Protein AF-A0A151BBL2-F1 (afdb_monomer_lite)

Secondary structure (DSSP, 8-state):
-EEE-STTS-HHHHHHHHHHHHHHHHHTS--EEEEEEEEEEE-PPTTT-EEEEEEEEEEETTTHHHHHHHHHTPPP--S---HHHHHHHHHHHHHTSTTTTT-S--EEEEEESS---S------S-SSSSSS--HHHHHHHHHHHHHHHT--EEEEEEES--HHHHHHHHHHTSBSSS-EESSS--SSEEEEESSHHHHHHHHHHHHHHHHH-S-SS--SS------HHHHHHHHHHHHHHHHHHHHHHHHHTTSS--

Sequence (258 aa):
MVLDGSGSISSDDWQTIVEGVADAIRNNLPHDGSVELTIVQFGYADPTYAKVEVGPIVITDANYEDVALQVESISQSGDMTPMAHGLYLGWKTIKESNNFTVAERQVINLATDGVPNVRNFNATDDLDGDGDVNEYDDVIAVVQNAVAEGLDELDMEGINIGSDAVNWFRDYVLYPQPGHVAPPFIPGWIMVVADAQEFADTVGEKFEVVIEGPPEKPVGGAVFPINVFAVAAPWMLAALAAIVMAVWILMKRGYIWS

Structure (mmCIF, N/CA/C/O backbone):
data_AF-A0A151BBL2-F1
#
_entry.id   AF-A0A151BBL2-F1
#
loop_
_atom_site.group_PDB
_atom_site.id
_atom_site.type_symbol
_atom_site.label_atom_id
_atom_site.label_alt_id
_atom_site.label_comp_id
_atom_site.label_asym_id
_atom_site.label_entity_id
_atom_site.label_seq_id
_atom_site.pdbx_PDB_ins_code
_atom_site.Cartn_x
_atom_site.Cartn_y
_atom_site.Cartn_z
_atom_site.occupancy
_atom_site.B_iso_or_equiv
_atom_site.auth_seq_id
_atom_site.auth_comp_id
_atom_site.auth_asym_id
_atom_site.auth_atom_id
_atom_site.pdbx_PDB_model_num
ATOM 1 N N . MET A 1 1 ? -2.708 0.445 3.812 1.00 95.88 1 MET A N 1
ATOM 2 C CA . MET A 1 1 ? -2.724 0.635 2.348 1.00 95.88 1 MET A CA 1
ATOM 3 C C . MET A 1 1 ? -1.590 1.542 1.912 1.00 95.88 1 MET A C 1
ATOM 5 O O . MET A 1 1 ? -1.315 2.535 2.582 1.00 95.88 1 MET A O 1
ATOM 9 N N . VAL A 1 2 ? -0.958 1.207 0.792 1.00 98.56 2 VAL A N 1
ATOM 10 C CA . VAL A 1 2 ? 0.069 2.010 0.124 1.00 98.56 2 VAL A CA 1
ATOM 11 C C . VAL A 1 2 ? -0.427 2.285 -1.295 1.00 98.56 2 VAL A C 1
ATOM 13 O O . VAL A 1 2 ? -0.611 1.355 -2.073 1.00 98.56 2 VAL A O 1
ATOM 16 N N . LEU A 1 3 ? -0.703 3.549 -1.596 1.00 98.69 3 LEU A N 1
ATOM 17 C CA . LEU A 1 3 ? -1.326 3.999 -2.837 1.00 98.69 3 LEU A CA 1
ATOM 18 C C . LEU A 1 3 ? -0.302 4.690 -3.735 1.00 98.69 3 LEU A C 1
ATOM 20 O O . LEU A 1 3 ? 0.422 5.586 -3.287 1.00 98.69 3 LEU A O 1
ATOM 24 N N . ASP A 1 4 ? -0.286 4.298 -5.001 1.00 98.50 4 ASP A N 1
ATOM 25 C CA . ASP A 1 4 ? 0.421 5.004 -6.057 1.00 98.50 4 ASP A CA 1
ATOM 26 C C . ASP A 1 4 ? -0.335 6.275 -6.437 1.00 98.50 4 ASP A C 1
ATOM 28 O O . ASP A 1 4 ? -1.447 6.222 -6.951 1.00 98.50 4 ASP A O 1
ATOM 32 N N . GLY A 1 5 ? 0.259 7.425 -6.148 1.00 98.00 5 GLY A N 1
ATOM 33 C CA . GLY A 1 5 ? -0.221 8.731 -6.577 1.00 98.00 5 GLY A CA 1
ATOM 34 C C . GLY A 1 5 ? 0.663 9.356 -7.649 1.00 98.00 5 GLY A C 1
ATOM 35 O O . GLY A 1 5 ? 0.609 10.573 -7.816 1.00 98.00 5 GLY A O 1
ATOM 36 N N . SER A 1 6 ? 1.508 8.576 -8.329 1.00 97.94 6 SER A N 1
ATOM 37 C CA . SER A 1 6 ? 2.428 9.065 -9.358 1.00 97.94 6 SER A CA 1
ATOM 38 C C . SER A 1 6 ? 1.704 9.607 -10.595 1.00 97.94 6 SER A C 1
ATOM 40 O O . SER A 1 6 ? 0.493 9.464 -10.762 1.00 97.94 6 SER A O 1
ATOM 42 N N . GLY A 1 7 ? 2.454 10.286 -11.464 1.00 97.19 7 GLY A N 1
ATOM 43 C CA . GLY A 1 7 ? 1.926 10.961 -12.649 1.00 97.19 7 GLY A CA 1
ATOM 44 C C . GLY A 1 7 ? 1.509 10.039 -13.801 1.00 97.19 7 GLY A C 1
ATOM 45 O O . GLY A 1 7 ? 1.007 10.551 -14.803 1.00 97.19 7 GLY A O 1
ATOM 46 N N . SER A 1 8 ? 1.723 8.718 -13.707 1.00 96.62 8 SER A N 1
ATOM 47 C CA . SER A 1 8 ? 1.139 7.745 -14.650 1.00 96.62 8 SER A CA 1
ATOM 48 C C . SER A 1 8 ? -0.372 7.619 -14.466 1.00 96.62 8 SER A C 1
ATOM 50 O O . SER A 1 8 ? -1.096 7.503 -15.456 1.00 96.62 8 SER A O 1
ATOM 52 N N . ILE A 1 9 ? -0.841 7.770 -13.227 1.00 97.25 9 ILE A N 1
ATOM 53 C CA . ILE A 1 9 ? -2.257 7.814 -12.881 1.00 97.25 9 ILE A CA 1
ATOM 54 C C . ILE A 1 9 ? -2.789 9.210 -13.207 1.00 97.25 9 ILE A C 1
ATOM 56 O O . ILE A 1 9 ? -2.210 10.228 -12.816 1.00 97.25 9 ILE A O 1
ATOM 60 N N . SER A 1 10 ? -3.896 9.293 -13.944 1.00 97.44 10 SER A N 1
ATOM 61 C CA . SER A 1 10 ? -4.517 10.589 -14.227 1.00 97.44 10 SER A CA 1
ATOM 62 C C . SER A 1 10 ? -5.161 11.176 -12.966 1.00 97.44 10 SER A C 1
ATOM 64 O O . SER A 1 10 ? -5.521 10.450 -12.044 1.00 97.44 10 SER A O 1
ATOM 66 N N . SER A 1 11 ? -5.367 12.495 -12.918 1.00 97.38 11 SER A N 1
ATOM 67 C CA . SER A 1 11 ? -6.040 13.123 -11.770 1.00 97.38 11 SER A CA 1
ATOM 68 C C . SER A 1 11 ? -7.466 12.610 -11.551 1.00 97.38 11 SER A C 1
ATOM 70 O O . SER A 1 11 ? -7.926 12.548 -10.414 1.00 97.38 11 SER A O 1
ATOM 72 N N . ASP A 1 12 ? -8.157 12.243 -12.633 1.00 98.00 12 ASP A N 1
ATOM 73 C CA . ASP A 1 12 ? -9.522 11.712 -12.580 1.00 98.00 12 ASP A CA 1
ATOM 74 C C . ASP A 1 12 ? -9.517 10.257 -12.076 1.00 98.00 12 ASP A C 1
ATOM 76 O O . ASP A 1 12 ? -10.341 9.880 -11.239 1.00 98.00 12 ASP A O 1
ATOM 80 N N . ASP A 1 13 ? -8.542 9.456 -12.516 1.00 98.38 13 ASP A N 1
ATOM 81 C CA . ASP A 1 13 ? -8.329 8.095 -12.010 1.00 98.38 13 ASP A CA 1
ATOM 82 C C . ASP A 1 13 ? -7.929 8.111 -10.530 1.00 98.38 13 ASP A C 1
ATOM 84 O O . ASP A 1 13 ? -8.458 7.332 -9.741 1.00 98.38 13 ASP A O 1
ATOM 88 N N . TRP A 1 14 ? -7.056 9.038 -10.122 1.00 98.50 14 TRP A N 1
ATOM 89 C CA . TRP A 1 14 ? -6.692 9.224 -8.718 1.00 98.50 14 TRP A CA 1
ATOM 90 C C . TRP A 1 14 ? -7.913 9.549 -7.857 1.00 98.50 14 TRP A C 1
ATOM 92 O O . TRP A 1 14 ? -8.099 8.935 -6.807 1.00 98.50 14 TRP A O 1
ATOM 102 N N . GLN A 1 15 ? -8.759 10.483 -8.307 1.00 98.56 15 GLN A N 1
ATOM 103 C CA . GLN A 1 15 ? -9.994 10.824 -7.602 1.00 98.56 15 GLN A CA 1
ATOM 104 C C . GLN A 1 15 ? -10.891 9.587 -7.442 1.00 98.56 15 GLN A C 1
ATOM 106 O O . GLN A 1 15 ? -11.377 9.318 -6.347 1.00 98.56 15 GLN A O 1
ATOM 111 N N . THR A 1 16 ? -11.030 8.789 -8.504 1.00 98.62 16 THR A N 1
ATOM 112 C CA . THR A 1 16 ? -11.801 7.535 -8.486 1.00 98.62 16 THR A CA 1
ATOM 113 C C . THR A 1 16 ? -11.227 6.528 -7.481 1.00 98.62 16 THR A C 1
ATOM 115 O O . THR A 1 16 ? -11.973 5.919 -6.716 1.00 98.62 16 THR A O 1
ATOM 118 N N . ILE A 1 17 ? -9.899 6.382 -7.429 1.00 98.62 17 ILE A N 1
ATOM 119 C CA . ILE A 1 17 ? -9.200 5.501 -6.482 1.00 98.62 17 ILE A CA 1
ATOM 120 C C . ILE A 1 17 ? -9.494 5.908 -5.034 1.00 98.62 17 ILE A C 1
ATOM 122 O O . ILE A 1 17 ? -9.888 5.058 -4.233 1.00 98.62 17 ILE A O 1
ATOM 126 N N . VAL A 1 18 ? -9.322 7.186 -4.676 1.00 98.62 18 VAL A N 1
ATOM 127 C CA . VAL A 1 18 ? -9.529 7.630 -3.285 1.00 98.62 18 VAL A CA 1
ATOM 128 C C . VAL A 1 18 ? -11.002 7.610 -2.875 1.00 98.62 18 VAL A C 1
ATOM 130 O O . VAL A 1 18 ? -11.297 7.275 -1.729 1.00 98.62 18 VAL A O 1
ATOM 133 N N . GLU A 1 19 ? -11.928 7.879 -3.801 1.00 98.56 19 GLU A N 1
ATOM 134 C CA . GLU A 1 19 ? -13.371 7.718 -3.577 1.00 98.56 19 GLU A CA 1
ATOM 135 C C . GLU A 1 19 ? -13.743 6.253 -3.327 1.00 98.56 19 GLU A C 1
ATOM 137 O O . GLU A 1 19 ? -14.470 5.963 -2.379 1.00 98.56 19 GLU A O 1
ATOM 142 N N . GLY A 1 20 ? -13.188 5.316 -4.103 1.00 98.31 20 GLY A N 1
ATOM 143 C CA . GLY A 1 20 ? -13.392 3.882 -3.889 1.00 98.31 20 GLY A CA 1
ATOM 144 C C . GLY A 1 20 ? -12.875 3.405 -2.531 1.00 98.31 20 GLY A C 1
ATOM 145 O O . GLY A 1 20 ? -13.571 2.692 -1.810 1.00 98.31 20 GLY A O 1
ATOM 146 N N . VAL A 1 21 ? -11.672 3.837 -2.132 1.00 98.50 21 VAL A N 1
ATOM 147 C CA . VAL A 1 21 ? -11.123 3.505 -0.804 1.00 98.50 21 VAL A CA 1
ATOM 148 C C . VAL A 1 21 ? -11.998 4.086 0.308 1.00 98.50 21 VAL A C 1
ATOM 150 O O . VAL A 1 21 ? -12.261 3.406 1.299 1.00 98.50 21 VAL A O 1
ATOM 153 N N . ALA A 1 22 ? -12.467 5.325 0.164 1.00 98.62 22 ALA A N 1
ATOM 154 C CA . ALA A 1 22 ? -13.346 5.947 1.144 1.00 98.62 22 ALA A CA 1
ATOM 155 C C . ALA A 1 22 ? -14.703 5.240 1.251 1.00 98.62 22 ALA A C 1
ATOM 157 O O . ALA A 1 22 ? -15.193 5.031 2.361 1.00 98.62 22 ALA A O 1
ATOM 158 N N . ASP A 1 23 ? -15.294 4.830 0.128 1.00 98.38 23 ASP A N 1
ATOM 159 C CA . ASP A 1 23 ? -16.521 4.033 0.119 1.00 98.38 23 ASP A CA 1
ATOM 160 C C . ASP A 1 23 ? -16.323 2.686 0.830 1.00 98.38 23 ASP A C 1
ATOM 162 O O . ASP A 1 23 ? -17.103 2.335 1.717 1.00 98.38 23 ASP A O 1
ATOM 166 N N . ALA A 1 24 ? -15.213 1.993 0.563 1.00 97.56 24 ALA A N 1
ATOM 167 C CA . ALA A 1 24 ? -14.873 0.749 1.249 1.00 97.56 24 ALA A CA 1
ATOM 168 C C . ALA A 1 24 ? -14.660 0.931 2.761 1.00 97.56 24 ALA A C 1
ATOM 170 O O . ALA A 1 24 ? -15.059 0.072 3.550 1.00 97.56 24 ALA A O 1
ATOM 171 N N . ILE A 1 25 ? -14.089 2.059 3.199 1.00 97.69 25 ILE A N 1
ATOM 172 C CA . ILE A 1 25 ? -14.006 2.395 4.629 1.00 97.69 25 ILE A CA 1
ATOM 173 C C . ILE A 1 25 ? -15.405 2.538 5.230 1.00 97.69 25 ILE A C 1
ATOM 175 O O . ILE A 1 25 ? -15.625 2.065 6.341 1.00 97.69 25 ILE A O 1
ATOM 179 N N . ARG A 1 26 ? -16.358 3.158 4.525 1.00 97.69 26 ARG A N 1
ATOM 180 C CA . ARG A 1 26 ? -17.733 3.337 5.022 1.00 97.69 26 ARG A CA 1
ATOM 181 C C . ARG A 1 26 ? -18.538 2.045 5.044 1.00 97.69 26 ARG A C 1
ATOM 183 O O . ARG A 1 26 ? -19.349 1.865 5.947 1.00 97.69 26 ARG A O 1
ATOM 190 N N . ASN A 1 27 ? -18.350 1.184 4.051 1.00 95.62 27 ASN A N 1
ATOM 191 C CA . ASN A 1 27 ? -19.307 0.116 3.775 1.00 95.62 27 ASN A CA 1
ATOM 192 C C . ASN A 1 27 ? -18.779 -1.296 4.050 1.00 95.62 27 ASN A C 1
ATOM 194 O O . ASN A 1 27 ? -19.594 -2.186 4.281 1.00 95.62 27 ASN A O 1
ATOM 198 N N . ASN A 1 28 ? -17.459 -1.509 4.045 1.00 94.56 28 ASN A N 1
ATOM 199 C CA . ASN A 1 28 ? -16.861 -2.849 4.098 1.00 94.56 28 ASN A CA 1
ATOM 200 C C . ASN A 1 28 ? -15.893 -3.037 5.273 1.00 94.56 28 ASN A C 1
ATOM 202 O O . ASN A 1 28 ? -15.787 -4.132 5.820 1.00 94.56 28 ASN A O 1
ATOM 206 N N . LEU A 1 29 ? -15.177 -1.987 5.683 1.00 93.19 29 LEU A N 1
ATOM 207 C CA . LEU A 1 29 ? -14.241 -2.076 6.803 1.00 93.19 29 LEU A CA 1
ATOM 208 C C . LEU A 1 29 ? -15.009 -2.108 8.145 1.00 93.19 29 LEU A C 1
ATOM 210 O O . LEU A 1 29 ? -15.892 -1.277 8.340 1.00 93.19 29 LEU A O 1
ATOM 214 N N . PRO A 1 30 ? -14.693 -3.006 9.100 1.00 94.25 30 PRO A N 1
ATOM 215 C CA . PRO A 1 30 ? -15.356 -3.042 10.400 1.00 94.25 30 PRO A CA 1
ATOM 216 C C . PRO A 1 30 ? -15.124 -1.779 11.231 1.00 94.25 30 PRO A C 1
ATOM 218 O O . PRO A 1 30 ? -14.000 -1.312 11.410 1.00 94.25 30 PRO A O 1
ATOM 221 N N . HIS A 1 31 ? -16.198 -1.254 11.815 1.00 97.12 31 HIS A N 1
ATOM 222 C CA . HIS A 1 31 ? -16.181 -0.050 12.655 1.00 97.12 31 HIS A CA 1
ATOM 223 C C . HIS A 1 31 ? -16.209 -0.372 14.155 1.00 97.12 31 HIS A C 1
ATOM 225 O O . HIS A 1 31 ? -16.662 0.421 14.977 1.00 97.12 31 HIS A O 1
ATOM 231 N N . ASP A 1 32 ? -15.748 -1.552 14.548 1.00 95.50 32 ASP A N 1
ATOM 232 C CA . ASP A 1 32 ? -15.836 -2.052 15.925 1.00 95.50 32 ASP A CA 1
ATOM 233 C C . ASP A 1 32 ? -14.524 -1.915 16.719 1.00 95.50 32 ASP A C 1
ATOM 235 O O . ASP A 1 32 ? -14.443 -2.338 17.875 1.00 95.50 32 ASP A O 1
ATOM 239 N N . GLY A 1 33 ? -13.503 -1.288 16.128 1.00 95.75 33 GLY A N 1
ATOM 240 C CA . GLY A 1 33 ? -12.179 -1.131 16.722 1.00 95.75 33 GLY A CA 1
ATOM 241 C C . GLY A 1 33 ? -11.230 -2.306 16.488 1.00 95.75 33 GLY A C 1
ATOM 242 O O . GLY A 1 33 ? -10.137 -2.300 17.053 1.00 95.75 33 GLY A O 1
ATOM 243 N N . SER A 1 34 ? -11.617 -3.298 15.680 1.00 94.81 34 SER A N 1
ATOM 244 C CA . SER A 1 34 ? -10.761 -4.443 15.334 1.00 94.81 34 SER A CA 1
ATOM 245 C C . SER A 1 34 ? -9.652 -4.109 14.330 1.00 94.81 34 SER A C 1
ATOM 247 O O . SER A 1 34 ? -8.639 -4.806 14.296 1.00 94.81 34 SER A O 1
ATOM 249 N N . VAL A 1 35 ? -9.806 -3.035 13.547 1.00 96.25 35 VAL A N 1
ATOM 250 C CA . VAL A 1 35 ? -8.866 -2.651 12.485 1.00 96.25 35 VAL A CA 1
ATOM 251 C C . VAL A 1 35 ? -8.208 -1.306 12.783 1.00 96.25 35 VAL A C 1
ATOM 253 O O . VAL A 1 35 ? -8.882 -0.309 13.048 1.00 96.25 35 VAL A O 1
ATOM 256 N N . GLU A 1 36 ? -6.879 -1.261 12.678 1.00 97.56 36 GLU A N 1
ATOM 257 C CA . GLU A 1 36 ? -6.109 -0.021 12.573 1.00 97.56 36 GLU A CA 1
ATOM 258 C C . GLU A 1 36 ? -5.724 0.232 11.114 1.00 97.56 36 GLU A C 1
ATOM 260 O O . GLU A 1 36 ? -5.078 -0.595 10.473 1.00 97.56 36 GLU A O 1
ATOM 265 N N . LEU A 1 37 ? -6.104 1.394 10.588 1.00 97.69 37 LEU A N 1
ATOM 266 C CA . LEU A 1 37 ? -5.836 1.786 9.213 1.00 97.69 37 LEU A CA 1
ATOM 267 C C . LEU A 1 37 ? -4.698 2.806 9.147 1.00 97.69 37 LEU A C 1
ATOM 269 O O . LEU A 1 37 ? -4.664 3.794 9.881 1.00 97.69 37 LEU A O 1
ATOM 273 N N . THR A 1 38 ? -3.798 2.586 8.193 1.00 98.31 38 THR A N 1
ATOM 274 C CA . THR A 1 38 ? -2.835 3.578 7.706 1.00 98.31 38 THR A CA 1
ATOM 275 C C . THR A 1 38 ? -2.966 3.673 6.190 1.00 98.31 38 THR A C 1
ATOM 277 O O . THR A 1 38 ? -3.009 2.640 5.512 1.00 98.31 38 THR A O 1
ATOM 280 N N . ILE A 1 39 ? -2.985 4.894 5.653 1.00 98.62 39 ILE A N 1
ATOM 281 C CA . ILE A 1 39 ? -2.878 5.153 4.214 1.00 98.62 39 ILE A CA 1
ATOM 282 C C . ILE A 1 39 ? -1.626 5.976 3.956 1.00 98.62 39 ILE A C 1
ATOM 284 O O . ILE A 1 39 ? -1.483 7.096 4.450 1.00 98.62 39 ILE A O 1
ATOM 288 N N . VAL A 1 40 ? -0.731 5.407 3.157 1.00 98.88 40 VAL A N 1
ATOM 289 C CA . VAL A 1 40 ? 0.443 6.087 2.617 1.00 98.88 40 VAL A CA 1
ATOM 290 C C . VAL A 1 40 ? 0.227 6.320 1.134 1.00 98.88 40 VAL A C 1
ATOM 292 O O . VAL A 1 40 ? -0.157 5.397 0.425 1.00 98.88 40 VAL A O 1
ATOM 295 N N . GLN A 1 41 ? 0.512 7.530 0.670 1.00 98.75 41 GLN A N 1
ATOM 296 C CA . GLN A 1 41 ? 0.658 7.831 -0.748 1.00 98.75 41 GLN A CA 1
ATOM 297 C C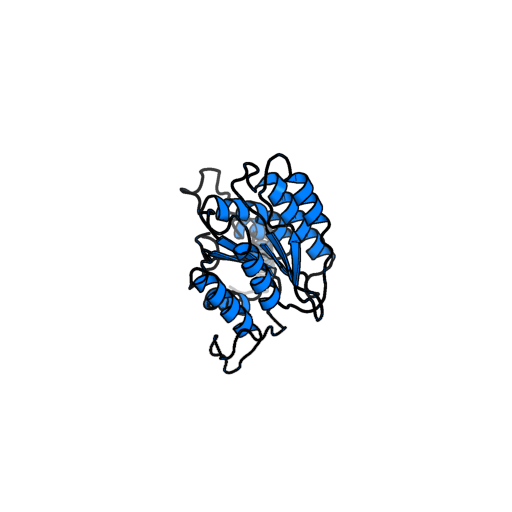 . GLN A 1 41 ? 2.148 7.928 -1.075 1.00 98.75 41 GLN A C 1
ATOM 299 O O . GLN A 1 41 ? 2.893 8.613 -0.369 1.00 98.75 41 GLN A O 1
ATOM 304 N N . PHE A 1 42 ? 2.582 7.293 -2.158 1.00 98.75 42 PHE A N 1
ATOM 305 C CA . PHE A 1 42 ? 3.855 7.609 -2.806 1.00 98.75 42 PHE A CA 1
ATOM 306 C C . PHE A 1 42 ? 3.606 8.278 -4.155 1.00 98.75 42 PHE A C 1
ATOM 308 O O . PHE A 1 42 ? 2.509 8.197 -4.692 1.00 98.75 42 PHE A O 1
ATOM 315 N N . GLY A 1 43 ? 4.612 8.973 -4.675 1.00 98.06 43 GLY A N 1
ATOM 316 C CA . GLY A 1 43 ? 4.471 9.756 -5.906 1.00 98.06 43 GLY A CA 1
ATOM 317 C C . GLY A 1 43 ? 4.920 11.208 -5.783 1.00 98.06 43 GLY A C 1
ATOM 318 O O . GLY A 1 43 ? 4.669 12.014 -6.671 1.00 98.06 43 GLY A O 1
ATOM 319 N N . TYR A 1 44 ? 5.562 11.567 -4.668 1.00 97.69 44 TYR A N 1
ATOM 320 C CA . TYR A 1 44 ? 6.106 12.904 -4.450 1.00 97.69 44 TYR A CA 1
ATOM 321 C C . TYR A 1 44 ? 7.506 13.048 -5.052 1.00 97.69 44 TYR A C 1
ATOM 323 O O . TYR A 1 44 ? 8.255 12.080 -5.179 1.00 97.69 44 TYR A O 1
ATOM 331 N N . ALA A 1 45 ? 7.895 14.290 -5.326 1.00 95.19 45 ALA A N 1
ATOM 332 C CA . ALA A 1 45 ? 9.267 14.636 -5.672 1.00 95.19 45 ALA A CA 1
ATOM 333 C C . ALA A 1 45 ? 10.229 14.520 -4.471 1.00 95.19 45 ALA A C 1
ATOM 335 O O . ALA A 1 45 ? 9.822 14.460 -3.300 1.00 95.19 45 ALA A O 1
ATOM 336 N N . ASP A 1 46 ? 11.529 14.579 -4.774 1.00 93.81 46 ASP A N 1
ATOM 337 C CA . ASP A 1 46 ? 12.585 14.784 -3.782 1.00 93.81 46 ASP A CA 1
ATOM 338 C C . ASP A 1 46 ? 12.306 16.036 -2.927 1.00 93.81 46 ASP A C 1
ATOM 340 O O . ASP A 1 46 ? 11.913 17.076 -3.470 1.00 93.81 46 ASP A O 1
ATOM 344 N N . PRO A 1 47 ? 12.527 15.994 -1.602 1.00 94.75 47 PRO A N 1
ATOM 345 C CA . PRO A 1 47 ? 13.073 14.887 -0.809 1.00 94.75 47 PRO A CA 1
ATOM 346 C C . PRO A 1 47 ? 12.006 14.019 -0.118 1.00 94.75 47 PRO A C 1
ATOM 348 O O . PRO A 1 47 ? 12.335 13.273 0.802 1.00 94.75 47 PRO A O 1
ATOM 351 N N . THR A 1 48 ? 10.723 14.164 -0.464 1.00 96.31 48 THR A N 1
ATOM 352 C CA . THR A 1 48 ? 9.627 13.543 0.296 1.00 96.31 48 THR A CA 1
ATOM 353 C C . THR A 1 48 ? 9.316 12.134 -0.182 1.00 96.31 48 THR A C 1
ATOM 355 O O . THR A 1 48 ? 9.265 11.239 0.654 1.00 96.31 48 THR A O 1
ATOM 358 N N . TYR A 1 49 ? 9.145 11.933 -1.491 1.00 98.38 49 TYR A N 1
ATOM 359 C CA . TYR A 1 49 ? 8.809 10.664 -2.163 1.00 98.38 49 TYR A CA 1
ATOM 360 C C . TYR A 1 49 ? 7.512 9.946 -1.725 1.00 98.38 49 TYR A C 1
ATOM 362 O O . TYR A 1 49 ? 6.719 9.552 -2.582 1.00 98.38 49 TYR A O 1
ATOM 370 N N . ALA A 1 50 ? 7.240 9.824 -0.427 1.00 98.56 50 ALA A N 1
ATOM 371 C CA . ALA A 1 50 ? 6.027 9.260 0.151 1.00 98.56 50 ALA A CA 1
ATOM 372 C C . ALA A 1 50 ? 5.572 10.032 1.400 1.00 98.56 50 ALA A C 1
ATOM 374 O O . ALA A 1 50 ? 6.372 10.662 2.097 1.00 98.56 50 ALA A O 1
ATOM 375 N N . LYS A 1 51 ? 4.273 9.968 1.701 1.00 98.62 51 LYS A N 1
ATOM 376 C CA . LYS A 1 51 ? 3.647 10.653 2.834 1.00 98.62 51 LYS A CA 1
ATOM 377 C C . LYS A 1 51 ? 2.543 9.797 3.452 1.00 98.62 51 LYS A C 1
ATOM 379 O O . LYS A 1 51 ? 1.786 9.137 2.747 1.00 98.62 51 LYS A O 1
ATOM 384 N N . VAL A 1 52 ? 2.449 9.827 4.783 1.00 98.75 52 VAL A N 1
ATOM 385 C CA . VAL A 1 52 ? 1.290 9.296 5.511 1.00 98.75 52 VAL A CA 1
ATOM 386 C C . VAL A 1 52 ? 0.151 10.295 5.356 1.00 98.75 52 VAL A C 1
ATOM 388 O O . VAL A 1 52 ? 0.255 11.435 5.813 1.00 98.75 52 VAL A O 1
ATOM 391 N N . GLU A 1 53 ? -0.915 9.874 4.690 1.00 98.56 53 GLU A N 1
ATOM 392 C CA . GLU A 1 53 ? -2.099 10.697 4.453 1.00 98.56 53 GLU A CA 1
ATOM 393 C C . GLU A 1 53 ? -3.165 10.479 5.522 1.00 98.56 53 GLU A C 1
ATOM 395 O O . GLU A 1 53 ? -3.840 11.427 5.922 1.00 98.56 53 GLU A O 1
ATOM 400 N N . VAL A 1 54 ? -3.267 9.247 6.030 1.00 98.44 54 VAL A N 1
ATOM 401 C CA . VAL A 1 54 ? -4.176 8.853 7.111 1.00 98.44 54 VAL A CA 1
ATOM 402 C C . VAL A 1 54 ? -3.467 7.900 8.066 1.00 98.44 54 VAL A C 1
ATOM 404 O O . VAL A 1 54 ? -2.774 6.979 7.634 1.00 98.44 54 VAL A O 1
ATOM 407 N N . GLY A 1 55 ? -3.717 8.073 9.363 1.00 92.38 55 GLY A N 1
ATOM 408 C CA . GLY A 1 55 ? -3.358 7.100 10.392 1.00 92.38 55 GLY A CA 1
ATOM 409 C C . GLY A 1 55 ? -1.906 7.158 10.895 1.00 92.38 55 GLY A C 1
ATOM 410 O O . GLY A 1 55 ? -1.182 8.107 10.577 1.00 92.38 55 GLY A O 1
ATOM 411 N N . PRO A 1 56 ? -1.494 6.181 11.731 1.00 96.75 56 PRO A N 1
ATOM 412 C CA . PRO A 1 56 ? -2.276 5.019 12.181 1.00 96.75 56 PRO A CA 1
ATOM 413 C C . PRO A 1 56 ? -3.504 5.414 13.005 1.00 96.75 56 PRO A C 1
ATOM 415 O O . PRO A 1 56 ? -3.410 6.258 13.898 1.00 96.75 56 PRO A O 1
ATOM 418 N N . ILE A 1 57 ? -4.668 4.842 12.694 1.00 97.75 57 ILE A N 1
ATOM 419 C CA . ILE A 1 57 ? -5.915 5.124 13.414 1.00 97.75 57 ILE A CA 1
ATOM 420 C C . ILE A 1 57 ? -6.801 3.881 13.501 1.00 97.75 57 ILE A C 1
ATOM 422 O O . ILE A 1 57 ? -7.087 3.238 12.496 1.00 97.75 57 ILE A O 1
ATOM 426 N N . VAL A 1 58 ? -7.250 3.551 14.713 1.00 98.00 58 VAL A N 1
ATOM 427 C CA . VAL A 1 58 ? -8.236 2.486 14.945 1.00 98.00 58 VAL A CA 1
ATOM 428 C C . VAL A 1 58 ? -9.604 2.951 14.452 1.00 98.00 58 VAL A C 1
ATOM 430 O O . VAL A 1 58 ? -10.076 4.019 14.859 1.00 98.00 58 VAL A O 1
ATOM 433 N N . ILE A 1 59 ? -10.233 2.164 13.581 1.00 98.06 59 ILE A N 1
ATOM 434 C CA . ILE A 1 59 ? -11.521 2.493 12.967 1.00 98.06 59 ILE A CA 1
ATOM 435 C C . ILE A 1 59 ? -12.668 2.059 13.876 1.00 98.06 59 ILE A C 1
ATOM 437 O O . ILE A 1 59 ? -12.722 0.932 14.358 1.00 98.06 59 ILE A O 1
ATOM 441 N N . THR A 1 60 ? -13.583 2.988 14.135 1.00 98.50 60 THR A N 1
ATOM 442 C CA . THR A 1 60 ? -14.714 2.843 15.052 1.00 98.50 60 THR A CA 1
ATOM 443 C C . THR A 1 60 ? -15.965 3.512 14.478 1.00 98.50 60 THR A C 1
ATOM 445 O O . THR A 1 60 ? -15.850 4.433 13.668 1.00 98.50 60 THR A O 1
ATOM 448 N N . ASP A 1 61 ? -17.149 3.170 14.995 1.00 98.12 61 ASP A N 1
ATOM 449 C CA . ASP A 1 61 ? -18.427 3.831 14.664 1.00 98.12 61 ASP A CA 1
ATOM 450 C C . ASP A 1 61 ? -18.382 5.359 14.857 1.00 98.12 61 ASP A C 1
ATOM 452 O O . ASP A 1 61 ? -19.179 6.100 14.283 1.00 98.12 61 ASP A O 1
ATOM 456 N N . ALA A 1 62 ? -17.465 5.845 15.699 1.00 98.38 62 ALA A N 1
ATOM 457 C CA . ALA A 1 62 ? -17.328 7.257 16.019 1.00 98.38 62 ALA A CA 1
ATOM 458 C C . ALA A 1 62 ? -16.455 8.043 15.029 1.00 98.38 62 ALA A C 1
ATOM 460 O O . ALA A 1 62 ? -16.532 9.269 15.046 1.00 98.38 62 ALA A O 1
ATOM 461 N N . ASN A 1 63 ? -15.604 7.386 14.229 1.00 98.50 63 ASN A N 1
ATOM 462 C CA . ASN A 1 63 ? -14.612 8.075 13.394 1.00 98.50 63 ASN A CA 1
ATOM 463 C C . ASN A 1 63 ? -14.526 7.597 11.938 1.00 98.50 63 ASN A C 1
ATOM 465 O O . ASN A 1 63 ? -13.864 8.276 11.158 1.00 98.50 63 ASN A O 1
ATOM 469 N N . TYR A 1 64 ? -15.165 6.486 11.550 1.00 98.50 64 TYR A N 1
ATOM 470 C CA . TYR A 1 64 ? -15.023 5.945 10.191 1.00 98.50 64 TYR A CA 1
ATOM 471 C C . TYR A 1 64 ? -15.392 6.965 9.100 1.00 98.50 64 TYR A C 1
ATOM 473 O O . TYR A 1 64 ? -14.692 7.052 8.097 1.00 98.50 64 TYR A O 1
ATOM 481 N N . GLU A 1 65 ? -16.434 7.779 9.313 1.00 98.62 65 GLU A N 1
ATOM 482 C CA . GLU A 1 65 ? -16.867 8.783 8.334 1.00 98.62 65 GLU A CA 1
ATOM 483 C C . GLU A 1 65 ? -15.851 9.925 8.204 1.00 98.62 65 GLU A C 1
ATOM 485 O O . GLU A 1 65 ? -15.512 10.323 7.093 1.00 98.62 65 GLU A O 1
ATOM 490 N N . ASP A 1 66 ? -15.303 10.416 9.321 1.00 98.62 66 ASP A N 1
ATOM 491 C CA . ASP A 1 66 ? -14.258 11.448 9.298 1.00 98.62 66 ASP A CA 1
ATOM 492 C C . ASP A 1 66 ? -12.988 10.929 8.608 1.00 98.62 66 ASP A C 1
ATOM 494 O O . ASP A 1 66 ? -12.337 11.659 7.859 1.00 98.62 66 ASP A O 1
ATOM 498 N N . VAL A 1 67 ? -12.651 9.654 8.831 1.00 98.69 67 VAL A N 1
ATOM 499 C CA . VAL A 1 67 ? -11.538 8.987 8.151 1.00 98.69 67 VAL A CA 1
ATOM 500 C C . VAL A 1 67 ? -11.818 8.875 6.653 1.00 98.69 67 VAL A C 1
ATOM 502 O O . VAL A 1 67 ? -10.961 9.260 5.863 1.00 98.69 67 VAL A O 1
ATOM 505 N N . ALA A 1 68 ? -13.004 8.420 6.243 1.00 98.69 68 ALA A N 1
ATOM 506 C CA . ALA A 1 68 ? -13.379 8.318 4.833 1.00 98.69 68 ALA A CA 1
ATOM 507 C C . ALA A 1 68 ? -13.318 9.683 4.122 1.00 98.69 68 ALA A C 1
ATOM 509 O O . ALA A 1 68 ? -12.704 9.797 3.064 1.00 98.69 68 ALA A O 1
ATOM 510 N N . LEU A 1 69 ? -13.844 10.745 4.742 1.00 98.62 69 LEU A N 1
ATOM 511 C CA . LEU A 1 69 ? -13.752 12.114 4.218 1.00 98.62 69 LEU A CA 1
ATOM 512 C C . LEU A 1 69 ? -12.301 12.604 4.103 1.00 98.62 69 LEU A C 1
ATOM 514 O O . LEU A 1 69 ? -11.956 13.322 3.162 1.00 98.62 69 LEU A O 1
ATOM 518 N N . GLN A 1 70 ? -11.432 12.220 5.046 1.00 98.62 70 GLN A N 1
ATOM 519 C CA . GLN A 1 70 ? -10.004 12.513 4.950 1.00 98.62 70 GLN A CA 1
ATOM 520 C C . GLN A 1 70 ? -9.390 11.825 3.725 1.00 98.62 70 GLN A C 1
ATOM 522 O O . GLN A 1 70 ? -8.633 12.478 3.006 1.00 98.62 70 GLN A O 1
ATOM 527 N N . VAL A 1 71 ? -9.746 10.562 3.456 1.00 98.69 71 VAL A N 1
ATOM 528 C CA . VAL A 1 71 ? -9.280 9.812 2.277 1.00 98.69 71 VAL A CA 1
ATOM 529 C C . VAL A 1 71 ? -9.719 10.466 0.970 1.00 98.69 71 VAL A C 1
ATOM 531 O O . VAL A 1 71 ? -8.874 10.715 0.116 1.00 98.69 71 VAL A O 1
ATOM 534 N N . GLU A 1 72 ? -10.995 10.827 0.827 1.00 97.88 72 GLU A N 1
ATOM 535 C CA . GLU A 1 72 ? -11.514 11.491 -0.388 1.00 97.88 72 GLU A CA 1
ATOM 536 C C . GLU A 1 72 ? -10.821 12.823 -0.678 1.00 97.88 72 GLU A C 1
ATOM 538 O O . GLU A 1 72 ? -10.766 13.275 -1.820 1.00 97.88 72 GLU A O 1
ATOM 543 N N . SER A 1 73 ? -10.303 13.474 0.367 1.00 98.12 73 SER A N 1
ATOM 544 C CA . SER A 1 73 ? -9.617 14.759 0.257 1.00 98.12 73 SER A CA 1
ATOM 545 C C . SER A 1 73 ? -8.127 14.647 -0.083 1.00 98.12 73 SER A C 1
ATOM 547 O O . SER A 1 73 ? -7.467 15.679 -0.261 1.00 98.12 73 SER A O 1
ATOM 549 N N . ILE A 1 74 ? -7.571 13.429 -0.161 1.00 98.62 74 ILE A N 1
ATOM 550 C CA . ILE A 1 74 ? -6.150 13.242 -0.453 1.00 98.62 74 ILE A CA 1
ATOM 551 C C . ILE A 1 74 ? -5.859 13.760 -1.862 1.00 98.62 74 ILE A C 1
ATOM 553 O O . ILE A 1 74 ? -6.337 13.241 -2.868 1.00 98.62 74 ILE A O 1
ATOM 557 N N . SER A 1 75 ? -5.010 14.780 -1.938 1.00 98.06 75 SER A N 1
ATOM 558 C CA . SER A 1 75 ? -4.569 15.329 -3.217 1.00 98.06 75 SER A CA 1
ATOM 559 C C . SER A 1 75 ? -3.478 14.453 -3.828 1.00 98.06 75 SER A C 1
ATOM 561 O O . SER A 1 75 ? -2.538 14.059 -3.128 1.00 98.06 75 SER A O 1
ATOM 563 N N . GLN A 1 76 ? -3.588 14.206 -5.134 1.00 98.31 76 GLN A N 1
ATOM 564 C CA . GLN A 1 76 ? -2.574 13.489 -5.901 1.00 98.31 76 GLN A CA 1
ATOM 565 C C . GLN A 1 76 ? -1.226 14.215 -5.835 1.00 98.31 76 GLN A C 1
ATOM 567 O O . GLN A 1 76 ? -1.155 15.443 -5.934 1.00 98.31 76 GLN A O 1
ATOM 572 N N . SER A 1 77 ? -0.156 13.444 -5.696 1.00 96.12 77 SER A N 1
ATOM 573 C CA . SER A 1 77 ? 1.224 13.923 -5.732 1.00 96.12 77 SER A CA 1
ATOM 574 C C . SER A 1 77 ? 1.712 14.163 -7.166 1.00 96.12 77 SER A C 1
ATOM 576 O O . SER A 1 77 ? 2.160 15.268 -7.470 1.00 96.12 77 SER A O 1
ATOM 578 N N . GLY A 1 78 ? 1.534 13.187 -8.060 1.00 96.25 78 GLY A N 1
ATOM 579 C CA . GLY A 1 78 ? 1.635 13.333 -9.515 1.00 96.25 78 GLY A CA 1
ATOM 580 C C . GLY A 1 78 ? 3.055 13.360 -10.094 1.00 96.25 78 GLY A C 1
ATOM 581 O O . GLY A 1 78 ? 3.228 13.820 -11.223 1.00 96.25 78 GLY A O 1
ATOM 582 N N . ASP A 1 79 ? 4.068 12.915 -9.346 1.00 96.62 79 ASP A N 1
ATOM 583 C CA . ASP A 1 79 ? 5.478 12.902 -9.765 1.00 96.62 79 ASP A CA 1
ATOM 584 C C . ASP A 1 79 ? 5.929 11.475 -10.167 1.00 96.62 79 ASP A C 1
ATOM 586 O O . ASP A 1 79 ? 5.160 10.727 -10.769 1.00 96.62 79 ASP A O 1
ATOM 590 N N . MET A 1 80 ? 7.179 11.096 -9.889 1.00 97.12 80 MET A N 1
ATOM 591 C CA . MET A 1 80 ? 7.743 9.760 -10.136 1.00 97.12 80 MET A CA 1
ATOM 592 C C . MET A 1 80 ? 7.012 8.641 -9.360 1.00 97.12 80 MET A C 1
ATOM 594 O O . MET A 1 80 ? 6.093 8.896 -8.597 1.00 97.12 80 MET A O 1
ATOM 598 N N . THR A 1 81 ? 7.459 7.390 -9.482 1.00 97.88 81 THR A N 1
ATOM 599 C CA . THR A 1 81 ? 6.888 6.178 -8.855 1.00 97.88 81 THR A CA 1
ATOM 600 C C . THR A 1 81 ? 7.861 5.597 -7.801 1.00 97.88 81 THR A C 1
ATOM 602 O O . THR A 1 81 ? 8.451 4.528 -7.998 1.00 97.88 81 THR A O 1
ATOM 605 N N . PRO A 1 82 ? 8.105 6.291 -6.666 1.00 98.44 82 PRO A N 1
ATOM 606 C CA . PRO A 1 82 ? 9.043 5.869 -5.622 1.00 98.44 82 PRO A CA 1
ATOM 607 C C . PRO A 1 82 ? 8.464 4.772 -4.710 1.00 98.44 82 PRO A C 1
ATOM 609 O O . PRO A 1 82 ? 8.346 4.935 -3.494 1.00 98.44 82 PRO A O 1
ATOM 612 N N . MET A 1 83 ? 8.113 3.628 -5.293 1.00 98.69 83 MET A N 1
ATOM 613 C CA . MET A 1 83 ? 7.397 2.535 -4.625 1.00 98.69 83 MET A CA 1
ATOM 614 C C . MET A 1 83 ? 8.097 2.023 -3.358 1.00 98.69 83 MET A C 1
ATOM 616 O O . MET A 1 83 ? 7.455 1.841 -2.322 1.00 98.69 83 MET A O 1
ATOM 620 N N . ALA A 1 84 ? 9.424 1.868 -3.397 1.00 98.69 84 ALA A N 1
ATOM 621 C CA . ALA A 1 84 ? 10.203 1.426 -2.241 1.00 98.69 84 ALA A CA 1
ATOM 622 C C . ALA A 1 84 ? 10.114 2.416 -1.061 1.00 98.69 84 ALA A C 1
ATOM 624 O O . ALA A 1 84 ? 10.112 2.002 0.098 1.00 98.69 84 ALA A O 1
ATOM 625 N N . HIS A 1 85 ? 9.986 3.723 -1.329 1.00 98.81 85 HIS A N 1
ATOM 626 C CA . HIS A 1 85 ? 9.754 4.732 -0.285 1.00 98.81 85 HIS A CA 1
ATOM 627 C C . HIS A 1 85 ? 8.353 4.601 0.320 1.00 98.81 85 HIS A C 1
ATOM 629 O O . HIS A 1 85 ? 8.210 4.688 1.539 1.00 98.81 85 HIS A O 1
ATOM 635 N N . GLY A 1 86 ? 7.337 4.346 -0.511 1.00 98.75 86 GLY A N 1
ATOM 636 C CA . GLY A 1 86 ? 5.957 4.117 -0.073 1.00 98.75 86 GLY A CA 1
ATOM 637 C C . GLY A 1 86 ? 5.820 2.904 0.843 1.00 98.75 86 GLY A C 1
ATOM 638 O O . GLY A 1 86 ? 5.291 3.020 1.948 1.00 98.75 86 GLY A O 1
ATOM 639 N N . LEU A 1 87 ? 6.359 1.759 0.419 1.00 98.81 87 LEU A N 1
ATOM 640 C CA . LEU A 1 87 ? 6.357 0.526 1.210 1.00 98.81 87 LEU A CA 1
ATOM 641 C C . LEU A 1 87 ? 7.159 0.680 2.506 1.00 98.81 87 LEU A C 1
ATOM 643 O O . LEU A 1 87 ? 6.693 0.267 3.567 1.00 98.81 87 LEU A O 1
ATOM 647 N N . TYR A 1 88 ? 8.327 1.330 2.446 1.00 98.81 88 TYR A N 1
ATOM 648 C CA . TYR A 1 88 ? 9.152 1.566 3.630 1.00 98.81 88 TYR A CA 1
ATOM 649 C C . TYR A 1 88 ? 8.418 2.430 4.654 1.00 98.81 88 TYR A C 1
ATOM 651 O O . TYR A 1 88 ? 8.393 2.091 5.837 1.00 98.81 88 TYR A O 1
ATOM 659 N N . LEU A 1 89 ? 7.806 3.534 4.210 1.00 98.81 89 LEU A N 1
ATOM 660 C CA . LEU A 1 89 ? 7.047 4.415 5.090 1.00 98.81 89 LEU A CA 1
ATOM 661 C C . LEU A 1 89 ? 5.815 3.704 5.653 1.00 98.81 89 LEU A C 1
ATOM 663 O O . LEU A 1 89 ? 5.601 3.763 6.858 1.00 98.81 89 LEU A O 1
ATOM 667 N N . GLY A 1 90 ? 5.056 2.989 4.817 1.00 98.62 90 GLY A N 1
ATOM 668 C CA . GLY A 1 90 ? 3.893 2.213 5.252 1.00 98.62 90 GLY A CA 1
ATOM 669 C C . GLY A 1 90 ? 4.250 1.207 6.341 1.00 98.62 90 GLY A C 1
ATOM 670 O O . GLY A 1 90 ? 3.644 1.214 7.413 1.00 98.62 90 GLY A O 1
ATOM 671 N N . TRP A 1 91 ? 5.292 0.406 6.113 1.00 98.56 91 TRP A N 1
ATOM 672 C CA . TRP A 1 91 ? 5.761 -0.559 7.100 1.00 98.56 91 TRP A CA 1
ATOM 673 C C . TRP A 1 91 ? 6.282 0.103 8.377 1.00 98.56 91 TRP A C 1
ATOM 675 O O . TRP A 1 91 ? 5.916 -0.290 9.485 1.00 98.56 91 TRP A O 1
ATOM 685 N N . LYS A 1 92 ? 7.110 1.145 8.244 1.00 98.50 92 LYS A N 1
ATOM 686 C CA . LYS A 1 92 ? 7.628 1.895 9.390 1.00 98.50 92 LYS A CA 1
ATOM 687 C C . LYS A 1 92 ? 6.490 2.438 10.256 1.00 98.50 92 LYS A C 1
ATOM 689 O O . LYS A 1 92 ? 6.548 2.309 11.474 1.00 98.50 92 LYS A O 1
ATOM 694 N N . THR A 1 93 ? 5.464 3.014 9.636 1.00 98.50 93 THR A N 1
ATOM 695 C CA . THR A 1 93 ? 4.307 3.583 10.328 1.00 98.50 93 THR A CA 1
ATOM 696 C C . THR A 1 93 ? 3.491 2.518 11.064 1.00 9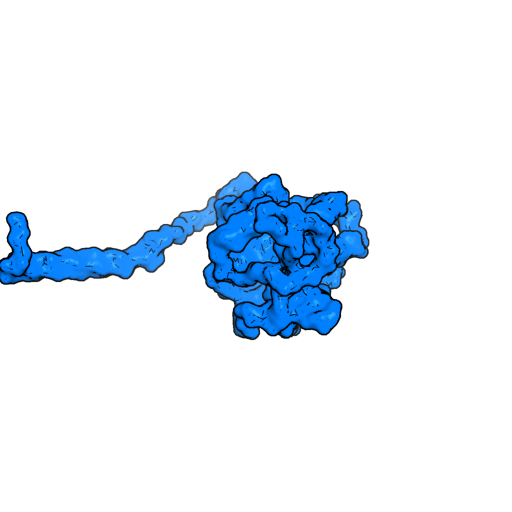8.50 93 THR A C 1
ATOM 698 O O . THR A 1 93 ? 3.110 2.752 12.209 1.00 98.50 93 THR A O 1
ATOM 701 N N . ILE A 1 94 ? 3.300 1.335 10.468 1.00 97.19 94 ILE A N 1
ATOM 702 C CA . ILE A 1 94 ? 2.683 0.177 11.137 1.00 97.19 94 ILE A CA 1
ATOM 703 C C . ILE A 1 94 ? 3.517 -0.250 12.354 1.00 97.19 94 ILE A C 1
ATOM 705 O O . ILE A 1 94 ? 3.004 -0.340 13.467 1.00 97.19 94 ILE A O 1
ATOM 709 N N . LYS A 1 95 ? 4.827 -0.447 12.170 1.00 96.94 95 LYS A N 1
ATOM 710 C CA . LYS A 1 95 ? 5.745 -0.913 13.222 1.00 96.94 95 LYS A CA 1
ATOM 711 C C . LYS A 1 95 ? 5.861 0.049 14.405 1.00 96.94 95 LYS A C 1
ATOM 713 O O . LYS A 1 95 ? 6.059 -0.377 15.541 1.00 96.94 95 LYS A O 1
ATOM 718 N N . GLU A 1 96 ? 5.775 1.350 14.146 1.00 97.44 96 GLU A N 1
ATOM 719 C CA . GLU A 1 96 ? 5.834 2.392 15.175 1.00 97.44 96 GLU A CA 1
ATOM 720 C C . GLU A 1 96 ? 4.489 2.598 15.901 1.00 97.44 96 GLU A C 1
ATOM 722 O O . GLU A 1 96 ? 4.440 3.338 16.887 1.00 97.44 96 GLU A O 1
ATOM 727 N N . SER A 1 97 ? 3.410 1.934 15.466 1.00 97.12 97 SER A N 1
ATOM 728 C CA . SER A 1 97 ? 2.114 1.977 16.146 1.00 97.12 97 SER A CA 1
ATOM 729 C C . SER A 1 97 ? 2.154 1.287 17.512 1.00 97.12 97 SER A C 1
ATOM 731 O O . SER A 1 97 ? 2.750 0.225 17.699 1.00 97.12 97 SER A O 1
ATOM 733 N N . ASN A 1 98 ? 1.414 1.842 18.477 1.00 96.06 98 ASN A N 1
ATOM 734 C CA . ASN A 1 98 ? 1.211 1.204 19.781 1.00 96.06 98 ASN A CA 1
ATOM 735 C C . ASN A 1 98 ? 0.457 -0.132 19.672 1.00 96.06 98 ASN A C 1
ATOM 737 O O . ASN A 1 98 ? 0.567 -0.964 20.575 1.00 96.06 98 ASN A O 1
ATOM 741 N N . ASN A 1 99 ? -0.292 -0.343 18.585 1.00 96.19 99 ASN A N 1
ATOM 742 C CA . ASN A 1 99 ? -1.048 -1.568 18.359 1.00 96.19 99 ASN A CA 1
ATOM 743 C C . ASN A 1 99 ? -0.207 -2.689 17.733 1.00 96.19 99 ASN A C 1
ATOM 745 O O . ASN A 1 99 ? -0.624 -3.842 17.785 1.00 96.19 99 ASN A O 1
ATOM 749 N N . PHE A 1 100 ? 1.005 -2.402 17.239 1.00 95.69 100 PHE A N 1
ATOM 750 C CA . PHE A 1 100 ? 1.849 -3.384 16.547 1.00 95.69 100 PHE A CA 1
ATOM 751 C C . PHE A 1 100 ? 2.067 -4.674 17.352 1.00 95.69 100 PHE A C 1
ATOM 753 O O . PHE A 1 100 ? 1.942 -5.777 16.838 1.00 95.69 100 PHE A O 1
ATOM 760 N N . THR A 1 101 ? 2.352 -4.545 18.652 1.00 91.62 101 THR A N 1
ATOM 761 C CA . THR A 1 101 ? 2.665 -5.702 19.516 1.00 91.62 101 THR A CA 1
ATOM 762 C C . THR A 1 101 ? 1.450 -6.505 19.984 1.00 91.62 101 THR A C 1
ATOM 764 O O . THR A 1 101 ? 1.626 -7.592 20.533 1.00 91.62 101 THR A O 1
ATOM 767 N N . VAL A 1 102 ? 0.240 -5.958 19.835 1.00 90.12 102 VAL A N 1
ATOM 768 C CA . VAL A 1 102 ? -1.011 -6.575 20.315 1.00 90.12 102 VAL A CA 1
ATOM 769 C C . VAL A 1 102 ? -1.939 -6.998 19.182 1.00 90.12 102 VAL A C 1
ATOM 771 O O . VAL A 1 102 ? -2.826 -7.813 19.417 1.00 90.12 102 VAL A O 1
ATOM 774 N N . ALA A 1 103 ? -1.752 -6.449 17.984 1.00 90.31 103 ALA A N 1
ATOM 775 C CA . ALA A 1 103 ? -2.497 -6.829 16.800 1.00 90.31 103 ALA A CA 1
ATOM 776 C C . ALA A 1 103 ? -2.144 -8.258 16.370 1.00 90.31 103 ALA A C 1
ATOM 778 O O . ALA A 1 103 ? -1.006 -8.709 16.504 1.00 90.31 103 ALA A O 1
ATOM 779 N N . GLU A 1 104 ? -3.147 -8.965 15.855 1.00 89.38 104 GLU A N 1
ATOM 780 C CA . GLU A 1 104 ? -3.009 -10.365 15.448 1.00 89.38 104 GLU A CA 1
ATOM 781 C C . GLU A 1 104 ? -2.309 -10.519 14.095 1.00 89.38 104 GLU A C 1
ATOM 783 O O . GLU A 1 104 ? -1.705 -11.562 13.853 1.00 89.38 104 GLU A O 1
ATOM 788 N N . ARG A 1 105 ? -2.406 -9.500 13.226 1.00 94.44 105 ARG A N 1
ATOM 789 C CA . ARG A 1 105 ? -1.842 -9.483 11.872 1.00 94.44 105 ARG A CA 1
ATOM 790 C C . ARG A 1 105 ? -1.367 -8.089 11.466 1.00 94.44 105 ARG A C 1
ATOM 792 O O . ARG A 1 105 ? -2.008 -7.093 11.803 1.00 94.44 105 ARG A O 1
ATOM 799 N N . GLN A 1 106 ? -0.292 -8.041 10.687 1.00 96.44 106 GLN A N 1
ATOM 800 C CA . GLN A 1 106 ? 0.266 -6.852 10.049 1.00 96.44 106 GLN A CA 1
ATOM 801 C C . GLN A 1 106 ? 0.213 -7.016 8.530 1.00 96.44 106 GLN A C 1
ATOM 803 O O . GLN A 1 106 ? 0.908 -7.865 7.970 1.00 96.44 106 GLN A O 1
ATOM 808 N N . VAL A 1 107 ? -0.608 -6.204 7.862 1.00 97.19 107 VAL A N 1
ATOM 809 C CA . VAL A 1 107 ? -0.887 -6.353 6.427 1.00 97.19 107 VAL A CA 1
ATOM 810 C C . VAL A 1 107 ? -0.550 -5.076 5.666 1.00 97.19 107 VAL A C 1
ATOM 812 O O . VAL A 1 107 ? -0.931 -3.971 6.064 1.00 97.19 107 VAL A O 1
ATOM 815 N N . ILE A 1 108 ? 0.128 -5.232 4.533 1.00 98.31 108 ILE A N 1
ATOM 816 C CA . ILE A 1 108 ? 0.281 -4.191 3.519 1.00 98.31 108 ILE A CA 1
ATOM 817 C C . ILE A 1 108 ? -0.560 -4.584 2.307 1.00 98.31 108 ILE A C 1
ATOM 819 O O . ILE A 1 108 ? -0.457 -5.688 1.799 1.00 98.31 108 ILE A O 1
ATOM 823 N N . ASN A 1 109 ? -1.360 -3.644 1.817 1.00 97.38 109 ASN A N 1
ATOM 824 C CA . ASN A 1 109 ? -2.000 -3.752 0.512 1.00 97.38 109 ASN A CA 1
ATOM 825 C C . ASN A 1 109 ? -1.477 -2.613 -0.366 1.00 97.38 109 ASN A C 1
ATOM 827 O O . ASN A 1 109 ? -1.542 -1.449 0.058 1.00 97.38 109 ASN A O 1
ATOM 831 N N . LEU A 1 110 ? -0.906 -2.953 -1.521 1.00 98.44 110 LEU A N 1
ATOM 832 C CA . LEU A 1 110 ? -0.294 -2.035 -2.482 1.00 98.44 110 LEU A CA 1
ATOM 833 C C . LEU A 1 110 ? -1.206 -1.859 -3.702 1.00 98.44 110 LEU A C 1
ATOM 835 O O . LEU A 1 110 ? -1.536 -2.840 -4.348 1.00 98.44 110 LEU A O 1
ATOM 839 N N . ALA A 1 111 ? -1.526 -0.625 -4.086 1.00 98.19 111 ALA A N 1
ATOM 840 C CA . ALA A 1 111 ? -2.237 -0.342 -5.337 1.00 98.19 111 ALA A CA 1
ATOM 841 C C . ALA A 1 111 ? -1.368 0.522 -6.258 1.00 98.19 111 ALA A C 1
ATOM 843 O O . ALA A 1 111 ? -0.920 1.588 -5.835 1.00 98.19 111 ALA A O 1
ATOM 844 N N . THR A 1 112 ? -1.117 0.074 -7.492 1.00 98.25 112 THR A N 1
ATOM 845 C CA . THR A 1 112 ? -0.267 0.789 -8.468 1.00 98.25 112 THR A CA 1
ATOM 846 C C . THR A 1 112 ? -0.602 0.418 -9.914 1.00 98.25 112 THR A C 1
ATOM 848 O O . THR A 1 112 ? -1.035 -0.704 -10.189 1.00 98.25 112 THR A O 1
ATOM 851 N N . ASP A 1 113 ? -0.400 1.362 -10.839 1.00 94.94 113 ASP A N 1
ATOM 852 C CA . ASP A 1 113 ? -0.483 1.152 -12.293 1.00 94.94 113 ASP A CA 1
ATOM 853 C C . ASP A 1 113 ? 0.891 1.007 -12.968 1.00 94.94 113 ASP A C 1
ATOM 855 O O . ASP A 1 113 ? 1.001 0.810 -14.182 1.00 94.94 113 ASP A O 1
ATOM 859 N N . GLY A 1 114 ? 1.952 1.125 -12.174 1.00 84.06 114 GLY A N 1
ATOM 860 C CA . GLY A 1 114 ? 3.296 1.354 -12.652 1.00 84.06 114 GLY A CA 1
ATOM 861 C C . GLY A 1 114 ? 4.313 0.407 -12.043 1.00 84.06 114 GLY A C 1
ATOM 862 O O . GLY A 1 114 ? 4.018 -0.551 -11.326 1.00 84.06 114 GLY A O 1
ATOM 863 N N . VAL A 1 115 ? 5.563 0.697 -12.372 1.00 89.88 115 VAL A N 1
ATOM 864 C CA . VAL A 1 115 ? 6.735 0.008 -11.846 1.00 89.88 115 VAL A CA 1
ATOM 865 C C . VAL A 1 115 ? 7.616 1.006 -11.099 1.00 89.88 115 VAL A C 1
ATOM 867 O O . VAL A 1 115 ? 7.572 2.203 -11.407 1.00 89.88 115 VAL A O 1
ATOM 870 N N . PRO A 1 116 ? 8.418 0.552 -10.122 1.00 97.12 116 PRO A N 1
ATOM 871 C CA . PRO A 1 116 ? 9.337 1.424 -9.402 1.00 97.12 116 PRO A CA 1
ATOM 872 C C . PRO A 1 116 ? 10.252 2.183 -10.372 1.00 97.12 116 PRO A C 1
ATOM 874 O O . PRO A 1 116 ? 10.683 1.628 -11.379 1.00 97.12 116 PRO A O 1
ATOM 877 N N . ASN A 1 117 ? 10.567 3.449 -10.075 1.00 97.44 117 ASN A N 1
ATOM 878 C CA . ASN A 1 117 ? 11.533 4.235 -10.868 1.00 97.44 117 ASN A CA 1
ATOM 879 C C . ASN A 1 117 ? 12.392 5.210 -10.031 1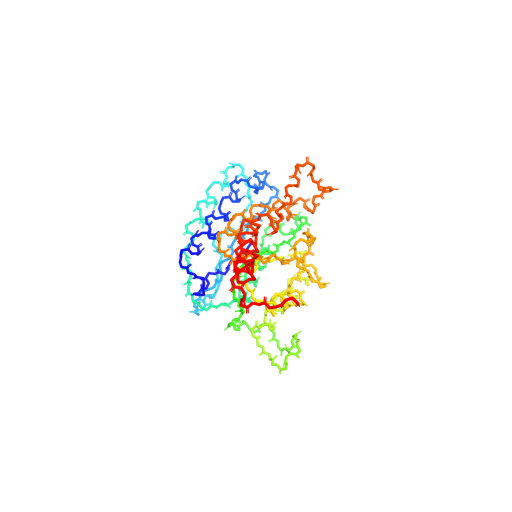.00 97.44 117 ASN A C 1
ATOM 881 O O . ASN A 1 117 ? 13.079 6.073 -10.584 1.00 97.44 117 ASN A O 1
ATOM 885 N N . VAL A 1 118 ? 12.368 5.090 -8.697 1.00 98.19 118 VAL A N 1
ATOM 886 C CA . VAL A 1 118 ? 13.202 5.889 -7.786 1.00 98.19 118 VAL A CA 1
ATOM 887 C C . VAL A 1 118 ? 13.850 4.994 -6.742 1.00 98.19 118 VAL A C 1
ATOM 889 O O . VAL A 1 118 ? 13.168 4.287 -5.999 1.00 98.19 118 VAL A O 1
ATOM 892 N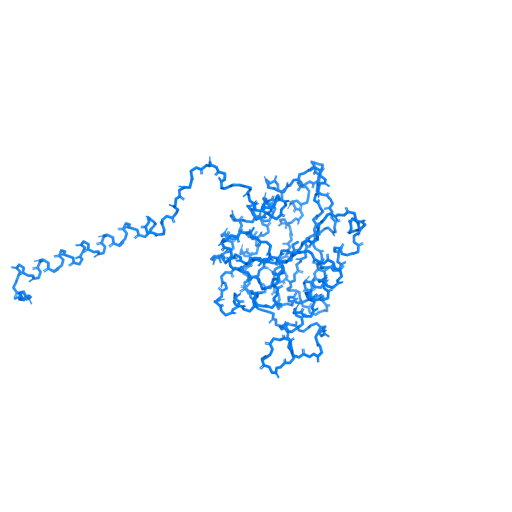 N . ARG A 1 119 ? 15.175 5.107 -6.636 1.00 98.06 119 ARG A N 1
ATOM 893 C CA . ARG A 1 119 ? 15.980 4.434 -5.616 1.00 98.06 119 ARG A CA 1
ATOM 894 C C . ARG A 1 119 ? 15.697 4.977 -4.213 1.00 98.06 119 ARG A C 1
ATOM 896 O O . ARG A 1 119 ? 15.637 6.192 -4.011 1.00 98.06 119 ARG A O 1
ATOM 903 N N . ASN A 1 120 ? 15.602 4.090 -3.227 1.00 97.62 120 ASN A N 1
ATOM 904 C CA . ASN A 1 120 ? 15.765 4.428 -1.808 1.00 97.62 120 ASN A CA 1
ATOM 905 C C . ASN A 1 120 ? 17.102 3.921 -1.232 1.00 97.62 120 ASN A C 1
ATOM 907 O O . ASN A 1 120 ? 17.456 4.296 -0.116 1.00 97.62 120 ASN A O 1
ATOM 911 N N . PHE A 1 121 ? 17.855 3.139 -2.016 1.00 98.00 121 PHE A N 1
ATOM 912 C CA . PHE A 1 121 ? 19.157 2.558 -1.682 1.00 98.00 121 PHE A CA 1
ATOM 913 C C . PHE A 1 121 ? 19.140 1.587 -0.490 1.00 98.00 121 PHE A C 1
ATOM 915 O O . PHE A 1 121 ? 20.162 1.422 0.181 1.00 98.00 121 PHE A O 1
ATOM 922 N N . ASN A 1 122 ? 18.004 0.937 -0.219 1.00 97.44 122 ASN A N 1
ATOM 923 C CA . ASN A 1 122 ? 17.935 -0.146 0.762 1.00 97.44 122 ASN A CA 1
ATOM 924 C C . ASN A 1 122 ? 18.588 -1.436 0.251 1.00 97.44 122 ASN A C 1
ATOM 926 O O . ASN A 1 122 ? 19.079 -2.214 1.069 1.00 97.44 122 ASN A O 1
ATOM 930 N N . ALA A 1 123 ? 18.607 -1.667 -1.062 1.00 98.00 123 ALA A N 1
ATOM 931 C CA . ALA A 1 123 ? 19.332 -2.780 -1.652 1.00 98.00 123 ALA A CA 1
ATOM 932 C C . ALA A 1 123 ? 20.785 -2.399 -1.955 1.00 98.00 123 ALA A C 1
ATOM 934 O O . ALA A 1 123 ? 21.075 -1.372 -2.578 1.00 98.00 123 ALA A O 1
ATOM 935 N N . THR A 1 124 ? 21.708 -3.261 -1.527 1.00 97.25 124 THR A N 1
ATOM 936 C CA . THR A 1 124 ? 23.145 -3.165 -1.838 1.00 97.25 124 THR A CA 1
ATOM 937 C C . THR A 1 124 ? 23.617 -4.201 -2.850 1.00 97.25 124 THR A C 1
ATOM 939 O O . THR A 1 124 ? 24.739 -4.090 -3.341 1.00 97.25 124 THR A O 1
ATOM 942 N N . ASP A 1 125 ? 22.772 -5.180 -3.151 1.00 97.88 125 ASP A N 1
ATOM 943 C CA . ASP A 1 125 ? 23.034 -6.324 -4.014 1.00 97.88 125 ASP A CA 1
ATOM 944 C C . ASP A 1 125 ? 21.845 -6.503 -4.970 1.00 97.88 125 ASP A C 1
ATOM 946 O O . ASP A 1 125 ? 20.757 -6.003 -4.689 1.00 97.88 125 ASP A O 1
ATOM 950 N N . ASP A 1 126 ? 22.079 -7.201 -6.079 1.00 97.88 126 ASP A N 1
ATOM 951 C CA . ASP A 1 126 ? 21.062 -7.609 -7.056 1.00 97.88 126 ASP A CA 1
ATOM 952 C C . ASP A 1 126 ? 20.207 -8.731 -6.437 1.00 97.88 126 ASP A C 1
ATOM 954 O O . ASP A 1 126 ? 20.728 -9.799 -6.082 1.00 97.88 126 ASP A O 1
ATOM 958 N N . LEU A 1 127 ? 18.921 -8.452 -6.218 1.00 97.75 127 LEU A N 1
ATOM 959 C CA . LEU A 1 127 ? 17.969 -9.304 -5.507 1.00 97.75 127 LEU A CA 1
ATOM 960 C C . LEU A 1 127 ? 16.986 -10.016 -6.438 1.00 97.75 127 LEU A C 1
ATOM 962 O O . LEU A 1 127 ? 16.422 -11.032 -6.015 1.00 97.75 127 LEU A O 1
ATOM 966 N N . ASP A 1 128 ? 16.789 -9.541 -7.671 1.00 95.81 128 ASP A N 1
ATOM 967 C CA . ASP A 1 128 ? 15.955 -10.228 -8.665 1.00 95.81 128 ASP A CA 1
ATOM 968 C C . ASP A 1 128 ? 16.732 -11.002 -9.742 1.00 95.81 128 ASP A C 1
ATOM 970 O O . ASP A 1 128 ? 16.162 -11.877 -10.406 1.00 95.81 128 ASP A O 1
ATOM 974 N N . GLY A 1 129 ? 18.049 -10.817 -9.808 1.00 96.56 129 GLY A N 1
ATOM 975 C CA . GLY A 1 129 ? 18.971 -11.548 -10.667 1.00 96.56 129 GLY A CA 1
ATOM 976 C C . GLY A 1 129 ? 19.061 -10.996 -12.088 1.00 96.56 129 GLY A C 1
ATOM 977 O O . GLY A 1 129 ? 19.485 -11.739 -12.986 1.00 96.56 129 GLY A O 1
ATOM 978 N N . ASP A 1 130 ? 18.642 -9.749 -12.319 1.00 95.19 130 ASP A N 1
ATOM 979 C CA . ASP A 1 130 ? 18.704 -9.097 -13.629 1.00 95.19 130 ASP A CA 1
ATOM 980 C C . ASP A 1 130 ? 20.110 -8.572 -13.997 1.00 95.19 130 ASP A C 1
ATOM 982 O O . ASP A 1 130 ? 20.397 -8.332 -15.178 1.00 95.19 130 ASP A O 1
ATOM 986 N N . GLY A 1 131 ? 21.027 -8.531 -13.025 1.00 96.88 131 GLY A N 1
ATOM 987 C CA . GLY A 1 131 ? 22.422 -8.128 -13.174 1.00 96.88 131 GLY A CA 1
ATOM 988 C C . GLY A 1 131 ? 22.726 -6.686 -12.769 1.00 96.88 131 GLY A C 1
ATOM 989 O O . GLY A 1 131 ? 23.904 -6.307 -12.802 1.00 96.88 131 GLY A O 1
ATOM 990 N N . ASP A 1 132 ? 21.723 -5.903 -12.380 1.00 96.94 132 ASP A N 1
ATOM 991 C CA . ASP A 1 132 ? 21.862 -4.540 -11.886 1.00 96.94 132 ASP A CA 1
ATOM 992 C C . ASP A 1 132 ? 21.426 -4.447 -10.412 1.00 96.94 132 ASP A C 1
ATOM 994 O O . ASP A 1 132 ? 20.741 -5.306 -9.886 1.00 96.94 132 ASP A O 1
ATOM 998 N N . VAL A 1 133 ? 21.879 -3.404 -9.708 1.00 98.25 133 VAL A N 1
ATOM 999 C CA . VAL A 1 133 ? 21.269 -3.020 -8.425 1.00 98.25 133 VAL A CA 1
ATOM 1000 C C . VAL A 1 133 ? 20.458 -1.774 -8.717 1.00 98.25 133 VAL A C 1
ATOM 1002 O O . VAL A 1 133 ? 21.059 -0.739 -9.030 1.00 98.25 133 VAL A O 1
ATOM 1005 N N . ASN A 1 134 ? 19.136 -1.842 -8.620 1.00 98.25 134 ASN A N 1
ATOM 1006 C CA . ASN A 1 134 ? 18.191 -0.830 -9.080 1.00 98.25 134 ASN A CA 1
ATOM 1007 C C . ASN A 1 134 ? 17.000 -0.648 -8.097 1.00 98.25 134 ASN A C 1
ATOM 1009 O O . ASN A 1 134 ? 17.050 -1.016 -6.924 1.00 98.25 134 ASN A O 1
ATOM 1013 N N . GLU A 1 135 ? 15.975 0.080 -8.526 1.00 98.38 135 GLU A N 1
ATOM 1014 C CA . GLU A 1 135 ? 14.786 0.414 -7.736 1.00 98.38 135 GLU A CA 1
ATOM 1015 C C . GLU A 1 135 ? 13.832 -0.763 -7.501 1.00 98.38 135 GLU A C 1
ATOM 1017 O O . GLU A 1 135 ? 13.061 -0.731 -6.539 1.00 98.38 135 GLU A O 1
ATOM 1022 N N . TYR A 1 136 ? 13.894 -1.797 -8.340 1.00 98.56 136 TYR A N 1
ATOM 1023 C CA . TYR A 1 136 ? 13.186 -3.052 -8.127 1.00 98.56 136 TYR A CA 1
ATOM 1024 C C . TYR A 1 136 ? 13.814 -3.789 -6.941 1.00 98.56 136 TYR A C 1
ATOM 1026 O O . TYR A 1 136 ? 13.094 -4.163 -6.013 1.00 98.56 136 TYR A O 1
ATOM 1034 N N . ASP A 1 137 ? 15.147 -3.860 -6.867 1.00 98.75 137 ASP A N 1
ATOM 1035 C CA . ASP A 1 137 ? 15.839 -4.436 -5.707 1.00 98.75 137 ASP A CA 1
ATOM 1036 C C . ASP A 1 137 ? 15.515 -3.695 -4.413 1.00 98.75 137 ASP A C 1
ATOM 1038 O O . ASP A 1 137 ? 15.317 -4.305 -3.364 1.00 98.75 137 ASP A O 1
ATOM 1042 N N . ASP A 1 138 ? 15.419 -2.367 -4.469 1.00 98.81 138 ASP A N 1
ATOM 1043 C CA . ASP A 1 138 ? 15.058 -1.554 -3.310 1.00 98.81 138 ASP A CA 1
ATOM 1044 C C . ASP A 1 138 ? 13.659 -1.907 -2.770 1.00 98.81 138 ASP A C 1
ATOM 1046 O O . ASP A 1 138 ? 13.463 -1.946 -1.550 1.00 98.81 138 ASP A O 1
ATOM 1050 N N . VAL A 1 139 ? 12.690 -2.201 -3.647 1.00 98.75 139 VAL A N 1
ATOM 1051 C CA . VAL A 1 139 ? 11.368 -2.708 -3.240 1.00 98.75 139 VAL A CA 1
ATOM 1052 C C . VAL A 1 139 ? 11.507 -4.065 -2.555 1.00 98.75 139 VAL A C 1
ATOM 1054 O O . VAL A 1 139 ? 10.973 -4.248 -1.459 1.00 98.75 139 VAL A O 1
ATOM 1057 N N . ILE A 1 140 ? 12.268 -4.987 -3.146 1.00 98.62 140 ILE A N 1
ATOM 1058 C CA . ILE A 1 140 ? 12.487 -6.331 -2.596 1.00 98.62 140 ILE A CA 1
ATOM 1059 C C . ILE A 1 140 ? 13.139 -6.243 -1.213 1.00 98.62 140 ILE A C 1
ATOM 1061 O O . ILE A 1 140 ? 12.660 -6.854 -0.259 1.00 98.62 140 ILE A O 1
ATOM 1065 N N . ALA A 1 141 ? 14.186 -5.431 -1.066 1.00 98.75 141 ALA A N 1
ATOM 1066 C CA . ALA A 1 141 ? 14.885 -5.227 0.197 1.00 98.75 141 ALA A CA 1
ATOM 1067 C C . ALA A 1 141 ? 13.960 -4.651 1.279 1.00 98.75 141 ALA A C 1
ATOM 1069 O O . ALA A 1 141 ? 14.022 -5.061 2.439 1.00 98.75 141 ALA A O 1
ATOM 1070 N N . VAL A 1 142 ? 13.085 -3.702 0.928 1.00 98.75 142 VAL A N 1
ATOM 1071 C CA . VAL A 1 142 ? 12.091 -3.155 1.863 1.00 98.75 142 VAL A CA 1
ATOM 1072 C C . VAL A 1 142 ? 11.129 -4.238 2.341 1.00 98.75 142 VAL A C 1
ATOM 1074 O O . VAL A 1 142 ? 10.911 -4.347 3.548 1.00 98.75 142 VAL A O 1
ATOM 1077 N N . VAL A 1 143 ? 10.595 -5.055 1.431 1.00 98.56 143 VAL A N 1
ATOM 1078 C CA . VAL A 1 143 ? 9.675 -6.140 1.793 1.00 98.56 143 VAL A CA 1
ATOM 1079 C C . VAL A 1 143 ? 10.380 -7.196 2.641 1.00 98.56 143 VAL A C 1
ATOM 1081 O O . VAL A 1 143 ? 9.863 -7.571 3.688 1.00 98.56 143 VAL A O 1
ATOM 1084 N N . GLN A 1 144 ? 11.584 -7.634 2.264 1.00 98.50 144 GLN A N 1
ATOM 1085 C CA . GLN A 1 144 ? 12.359 -8.605 3.044 1.00 98.50 144 GLN A CA 1
ATOM 1086 C C . GLN A 1 144 ? 12.641 -8.107 4.467 1.00 98.50 144 GLN A C 1
ATOM 1088 O O . GLN A 1 144 ? 12.517 -8.870 5.427 1.00 98.50 144 GLN A O 1
ATOM 1093 N N . ASN A 1 145 ? 12.969 -6.820 4.619 1.00 98.44 145 ASN A N 1
ATOM 1094 C CA . ASN A 1 145 ? 13.128 -6.204 5.933 1.00 98.44 145 ASN A CA 1
ATOM 1095 C C . ASN A 1 145 ? 11.806 -6.186 6.711 1.00 98.44 145 ASN A C 1
ATOM 1097 O O . ASN A 1 145 ? 11.804 -6.518 7.893 1.00 98.44 145 ASN A O 1
ATOM 1101 N N . ALA A 1 146 ? 10.686 -5.857 6.063 1.00 98.50 146 ALA A N 1
ATOM 1102 C CA . ALA A 1 146 ? 9.375 -5.873 6.704 1.00 98.50 146 ALA A CA 1
ATOM 1103 C C . ALA A 1 146 ? 8.984 -7.277 7.192 1.00 98.50 146 ALA A C 1
ATOM 1105 O O . ALA A 1 146 ? 8.591 -7.448 8.344 1.00 98.50 146 ALA A O 1
ATOM 1106 N N . VAL A 1 147 ? 9.194 -8.302 6.365 1.00 98.44 147 VAL A N 1
ATOM 1107 C CA . VAL A 1 147 ? 8.990 -9.714 6.724 1.00 98.44 147 VAL A CA 1
ATOM 1108 C C . VAL A 1 147 ? 9.857 -10.115 7.916 1.00 98.44 147 VAL A C 1
ATOM 1110 O O . VAL A 1 147 ? 9.357 -10.700 8.875 1.00 98.44 147 VAL A O 1
ATOM 1113 N N . ALA A 1 148 ? 11.145 -9.758 7.910 1.00 98.00 148 ALA A N 1
ATOM 1114 C CA . AL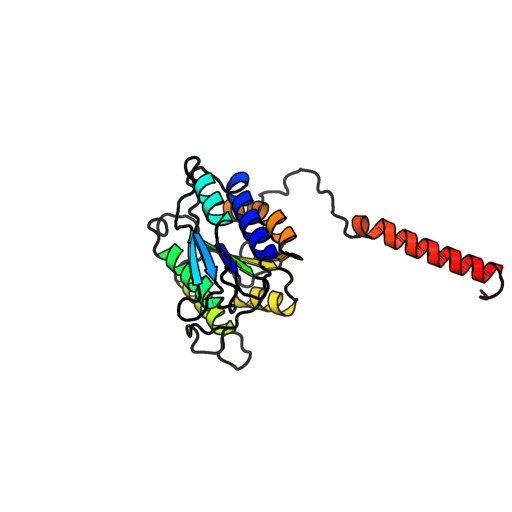A A 1 148 ? 12.046 -10.036 9.030 1.00 98.00 148 ALA A CA 1
ATOM 1115 C C . ALA A 1 148 ? 11.631 -9.326 10.333 1.00 98.00 148 ALA A C 1
ATOM 1117 O O . ALA A 1 148 ? 11.992 -9.770 11.425 1.00 98.00 148 ALA A O 1
ATOM 1118 N N . GLU A 1 149 ? 10.879 -8.233 10.222 1.00 97.50 149 GLU A N 1
ATOM 1119 C CA . GLU A 1 149 ? 10.366 -7.441 11.337 1.00 97.50 149 GLU A CA 1
ATOM 1120 C C . GLU A 1 149 ? 8.934 -7.818 11.757 1.00 97.50 149 GLU A C 1
ATOM 1122 O O . GLU A 1 149 ? 8.453 -7.280 12.754 1.00 97.50 149 GLU A O 1
ATOM 1127 N N . GLY A 1 150 ? 8.283 -8.760 11.063 1.00 97.00 150 GLY A N 1
ATOM 1128 C CA . GLY A 1 150 ? 6.974 -9.304 11.437 1.00 97.00 150 GLY A CA 1
ATOM 1129 C C . GLY A 1 150 ? 5.806 -8.919 10.527 1.00 97.00 150 GLY A C 1
ATOM 1130 O O . GLY A 1 150 ? 4.680 -8.879 11.007 1.00 97.00 150 GLY A O 1
ATOM 1131 N N . LEU A 1 151 ? 6.044 -8.597 9.252 1.00 97.81 151 LEU A N 1
ATOM 1132 C CA . LEU A 1 151 ? 4.970 -8.481 8.261 1.00 97.81 151 LEU A CA 1
ATOM 1133 C C . LEU A 1 151 ? 4.329 -9.856 8.025 1.00 97.81 151 LEU A C 1
ATOM 1135 O O . LEU A 1 151 ? 5.042 -10.822 7.747 1.00 97.81 151 LEU A O 1
ATOM 1139 N N . ASP A 1 152 ? 3.000 -9.934 8.099 1.00 97.19 152 ASP A N 1
ATOM 1140 C CA . ASP A 1 152 ? 2.257 -11.183 7.897 1.00 97.19 152 ASP A CA 1
ATOM 1141 C C . ASP A 1 152 ? 1.803 -11.363 6.447 1.00 97.19 152 ASP A C 1
ATOM 1143 O O . ASP A 1 152 ? 1.752 -12.492 5.959 1.00 97.19 152 ASP A O 1
ATOM 1147 N N . GLU A 1 153 ? 1.494 -10.265 5.750 1.00 97.31 153 GLU A N 1
ATOM 1148 C CA . GLU A 1 153 ? 0.920 -10.310 4.403 1.00 97.31 153 GLU A CA 1
ATOM 1149 C C . GLU A 1 153 ? 1.208 -9.032 3.610 1.00 97.31 153 GLU A C 1
ATOM 1151 O O . GLU A 1 153 ? 1.126 -7.918 4.137 1.00 97.31 153 GLU A O 1
ATOM 1156 N N . LEU A 1 154 ? 1.560 -9.210 2.337 1.00 98.19 154 LEU A N 1
ATOM 1157 C CA . LEU A 1 154 ? 1.625 -8.157 1.335 1.00 98.19 154 LEU A CA 1
ATOM 1158 C C . LEU A 1 154 ? 0.852 -8.607 0.103 1.00 98.19 154 LEU A C 1
ATOM 1160 O O . LEU A 1 154 ? 1.319 -9.474 -0.641 1.00 98.19 154 LEU A O 1
ATOM 1164 N N . ASP A 1 155 ? -0.279 -7.953 -0.115 1.00 97.62 155 ASP A N 1
ATOM 1165 C CA . ASP A 1 155 ? -1.135 -8.145 -1.279 1.00 97.62 155 ASP A CA 1
ATOM 1166 C C . ASP A 1 155 ? -1.144 -6.908 -2.172 1.00 97.62 155 ASP A C 1
ATOM 1168 O O . ASP A 1 155 ? -0.645 -5.835 -1.802 1.00 97.62 155 ASP A O 1
ATOM 1172 N N . MET A 1 156 ? -1.696 -7.061 -3.375 1.00 96.12 156 MET A N 1
ATOM 1173 C CA . MET A 1 156 ? -1.642 -6.013 -4.378 1.00 96.12 156 MET A CA 1
ATOM 1174 C C . MET A 1 156 ? -2.840 -5.951 -5.325 1.00 96.12 156 MET A C 1
ATOM 1176 O O . MET A 1 156 ? -3.334 -6.955 -5.838 1.00 96.12 156 MET A O 1
ATOM 1180 N N . GLU A 1 157 ? -3.187 -4.728 -5.709 1.00 97.19 157 GLU A N 1
ATOM 1181 C CA . GLU A 1 157 ? -3.931 -4.407 -6.916 1.00 97.19 157 GLU A CA 1
ATOM 1182 C C . GLU A 1 157 ? -3.012 -3.830 -7.991 1.00 97.19 157 GLU A C 1
ATOM 1184 O O . GLU A 1 157 ? -2.427 -2.756 -7.838 1.00 97.19 157 GLU A O 1
ATOM 1189 N N . GLY A 1 158 ? -2.930 -4.534 -9.116 1.00 97.12 158 GLY A N 1
ATOM 1190 C CA . GLY A 1 158 ? -2.299 -4.021 -10.323 1.00 97.12 158 GLY A CA 1
ATOM 1191 C C . GLY A 1 158 ? -3.335 -3.361 -11.223 1.00 97.12 158 GLY A C 1
ATOM 1192 O O . GLY A 1 158 ? -4.159 -4.063 -11.810 1.00 97.12 158 GLY A O 1
ATOM 1193 N N . ILE A 1 159 ? -3.293 -2.038 -11.358 1.00 97.94 159 ILE A N 1
ATOM 1194 C CA . ILE A 1 159 ? -4.237 -1.273 -12.180 1.00 97.94 159 ILE A CA 1
ATOM 1195 C C . ILE A 1 159 ? -3.685 -1.177 -13.602 1.00 97.94 159 ILE A C 1
ATOM 1197 O O . ILE A 1 159 ? -2.703 -0.494 -13.848 1.00 97.94 159 ILE A O 1
ATOM 1201 N N . ASN A 1 160 ? -4.298 -1.872 -14.557 1.00 96.56 160 ASN A N 1
ATOM 1202 C CA . ASN A 1 160 ? -3.892 -1.870 -15.966 1.00 96.56 160 ASN A CA 1
ATOM 1203 C C . ASN A 1 160 ? -2.416 -2.272 -16.210 1.00 96.56 160 ASN A C 1
ATOM 1205 O O . ASN A 1 160 ? -1.759 -1.777 -17.129 1.00 96.56 160 ASN A O 1
ATOM 1209 N N . ILE A 1 161 ? -1.874 -3.186 -15.399 1.00 96.25 161 ILE A N 1
ATOM 1210 C CA . ILE A 1 161 ? -0.474 -3.621 -15.514 1.00 96.25 161 ILE A CA 1
ATOM 1211 C C . ILE A 1 161 ? -0.293 -4.823 -16.456 1.00 96.25 161 ILE A C 1
ATOM 1213 O O . ILE A 1 161 ? -1.163 -5.684 -16.602 1.00 96.25 161 ILE A O 1
ATOM 1217 N N . GLY A 1 162 ? 0.879 -4.905 -17.092 1.00 95.50 162 GLY A N 1
ATOM 1218 C CA . GLY A 1 162 ? 1.247 -6.001 -17.995 1.00 95.50 162 GLY A CA 1
ATOM 1219 C C . GLY A 1 162 ? 1.700 -7.279 -17.277 1.00 95.50 162 GLY A C 1
ATOM 1220 O O . GLY A 1 162 ? 2.096 -7.258 -16.114 1.00 95.50 162 GLY A O 1
ATOM 1221 N N . SER A 1 163 ? 1.715 -8.404 -18.002 1.00 95.50 163 SER A N 1
ATOM 1222 C CA . SER A 1 163 ? 2.082 -9.723 -17.455 1.00 95.50 163 SER A CA 1
ATOM 1223 C C . SER A 1 163 ? 3.476 -9.782 -16.835 1.00 95.50 163 SER A C 1
ATOM 1225 O O . SER A 1 163 ? 3.686 -10.537 -15.892 1.00 95.50 163 SER A O 1
ATOM 1227 N N . ASP A 1 164 ? 4.424 -9.011 -17.362 1.00 95.69 164 ASP A N 1
ATOM 1228 C CA . ASP A 1 164 ? 5.803 -9.015 -16.873 1.00 95.69 164 ASP A CA 1
ATOM 1229 C C . ASP A 1 164 ? 5.884 -8.375 -15.483 1.00 95.69 164 ASP A C 1
ATOM 1231 O O . ASP A 1 164 ? 6.479 -8.961 -14.581 1.00 95.69 164 ASP A O 1
ATOM 1235 N N . ALA A 1 165 ? 5.177 -7.258 -15.272 1.00 96.56 165 ALA A N 1
ATOM 1236 C CA . ALA A 1 165 ? 5.036 -6.642 -13.955 1.00 96.56 165 ALA A CA 1
ATOM 1237 C C . ALA A 1 165 ? 4.314 -7.583 -12.980 1.00 96.56 165 ALA A C 1
ATOM 1239 O O . ALA A 1 165 ? 4.799 -7.810 -11.876 1.00 96.56 165 ALA A O 1
ATOM 1240 N N . VAL A 1 166 ? 3.206 -8.207 -13.405 1.00 96.75 166 VAL A N 1
ATOM 1241 C CA . VAL A 1 166 ? 2.476 -9.196 -12.585 1.00 96.75 166 VAL A CA 1
ATOM 1242 C C . VAL A 1 166 ? 3.392 -10.334 -12.134 1.00 96.75 166 VAL A C 1
ATOM 1244 O O . VAL A 1 166 ? 3.369 -10.716 -10.967 1.00 96.75 166 VAL A O 1
ATOM 1247 N N . ASN A 1 167 ? 4.197 -10.884 -13.048 1.00 96.38 167 ASN A N 1
ATOM 1248 C CA . ASN A 1 167 ? 5.139 -11.953 -12.727 1.00 96.38 167 ASN A CA 1
ATOM 1249 C C . ASN A 1 167 ? 6.208 -11.478 -11.739 1.00 96.38 167 ASN A C 1
ATOM 1251 O O . ASN A 1 167 ? 6.482 -12.187 -10.777 1.00 96.38 167 ASN A O 1
ATOM 1255 N N . TRP A 1 168 ? 6.764 -10.282 -11.940 1.00 97.25 168 TRP A N 1
ATOM 1256 C CA . TRP A 1 168 ? 7.775 -9.735 -11.042 1.00 97.25 168 TRP A CA 1
ATOM 1257 C C . TRP A 1 168 ? 7.224 -9.508 -9.626 1.00 97.25 168 TRP A C 1
ATOM 1259 O O . TRP A 1 168 ? 7.802 -10.001 -8.660 1.00 97.25 168 TRP A O 1
ATOM 1269 N N . PHE A 1 169 ? 6.053 -8.878 -9.483 1.00 97.94 169 PHE A N 1
ATOM 1270 C CA . PHE A 1 169 ? 5.420 -8.713 -8.170 1.00 97.94 169 PHE A CA 1
ATOM 1271 C C . PHE A 1 169 ? 5.164 -10.059 -7.490 1.00 97.94 169 PHE A C 1
ATOM 1273 O O . PHE A 1 169 ? 5.518 -10.236 -6.323 1.00 97.94 169 PHE A O 1
ATOM 1280 N N . ARG A 1 170 ? 4.604 -11.026 -8.229 1.00 96.75 170 ARG A N 1
ATOM 1281 C CA . ARG A 1 170 ? 4.332 -12.382 -7.734 1.00 96.75 170 ARG A CA 1
ATOM 1282 C C . ARG A 1 170 ? 5.585 -13.071 -7.193 1.00 96.75 170 ARG A C 1
ATOM 1284 O O . ARG A 1 170 ? 5.518 -13.728 -6.154 1.00 96.75 170 ARG A O 1
ATOM 1291 N N . ASP A 1 171 ? 6.688 -12.959 -7.922 1.00 96.81 171 ASP A N 1
ATOM 1292 C CA . ASP A 1 171 ? 7.905 -13.710 -7.638 1.00 96.81 171 ASP A CA 1
ATOM 1293 C C . ASP A 1 171 ? 8.769 -13.035 -6.560 1.00 96.81 171 ASP A C 1
ATOM 1295 O O . ASP A 1 171 ? 9.462 -13.743 -5.830 1.00 96.81 171 ASP A O 1
ATOM 1299 N N . TYR A 1 172 ? 8.691 -11.703 -6.415 1.00 97.19 172 TYR A N 1
ATOM 1300 C CA . TYR A 1 172 ? 9.649 -10.938 -5.607 1.00 97.19 172 TYR A CA 1
ATOM 1301 C C . TYR A 1 172 ? 9.063 -9.990 -4.553 1.00 97.19 172 TYR A C 1
ATOM 1303 O O . TYR A 1 172 ? 9.787 -9.631 -3.622 1.00 97.19 172 TYR A O 1
ATOM 1311 N N . VAL A 1 173 ? 7.780 -9.615 -4.623 1.00 97.62 173 VAL A N 1
ATOM 1312 C CA . VAL A 1 173 ? 7.213 -8.557 -3.756 1.00 97.62 173 VAL A CA 1
ATOM 1313 C C . VAL A 1 173 ? 6.069 -9.035 -2.871 1.00 97.62 173 VAL A C 1
ATOM 1315 O O . VAL A 1 173 ? 6.041 -8.690 -1.695 1.00 97.62 173 VAL A O 1
ATOM 1318 N N . LEU A 1 174 ? 5.125 -9.812 -3.405 1.00 97.81 174 LEU A N 1
ATOM 1319 C CA . LEU A 1 174 ? 3.985 -10.299 -2.618 1.00 97.81 174 LEU A CA 1
ATOM 1320 C C . LEU A 1 174 ? 4.462 -11.164 -1.454 1.00 97.81 174 LEU A C 1
ATOM 1322 O O . LEU A 1 174 ? 5.505 -11.810 -1.553 1.00 97.81 174 LEU A O 1
ATOM 1326 N N . TYR A 1 175 ? 3.702 -11.200 -0.364 1.00 97.94 175 TYR A N 1
ATOM 1327 C CA . TYR A 1 175 ? 4.037 -12.019 0.795 1.00 97.94 175 TYR A CA 1
ATOM 1328 C C . TYR A 1 175 ? 2.782 -12.651 1.408 1.00 97.94 175 TYR A C 1
ATOM 1330 O O . TYR A 1 175 ? 1.812 -11.928 1.623 1.00 97.94 175 TYR A O 1
ATOM 1338 N N . PRO A 1 176 ? 2.786 -13.955 1.754 1.00 97.12 176 PRO A N 1
ATOM 1339 C CA . PRO A 1 176 ? 3.874 -14.934 1.627 1.00 97.12 176 PRO A CA 1
ATOM 1340 C C . PRO A 1 176 ? 4.345 -15.226 0.193 1.00 97.12 176 PRO A C 1
ATOM 1342 O O . PRO A 1 176 ? 3.585 -15.099 -0.760 1.00 97.12 176 PRO A O 1
ATOM 1345 N N . GLN A 1 177 ? 5.613 -15.636 0.051 1.00 91.62 177 GLN A N 1
ATOM 1346 C CA . GLN A 1 177 ? 6.216 -15.984 -1.244 1.00 91.62 177 GLN A CA 1
ATOM 1347 C C . GLN A 1 177 ? 6.261 -17.501 -1.515 1.00 91.62 177 GLN A C 1
ATOM 1349 O O . GLN A 1 177 ? 6.495 -18.281 -0.585 1.00 91.62 177 GLN A O 1
ATOM 1354 N N . PRO A 1 178 ? 6.148 -17.933 -2.790 1.00 91.31 178 PRO A N 1
ATOM 1355 C CA . PRO A 1 178 ? 5.781 -17.104 -3.942 1.00 91.31 178 PRO A CA 1
ATOM 1356 C C . PRO A 1 178 ? 4.310 -16.688 -3.849 1.00 91.31 178 PRO A C 1
ATOM 1358 O O . PRO A 1 178 ? 3.487 -17.468 -3.367 1.00 91.31 178 PRO A O 1
ATOM 1361 N N . GLY A 1 179 ? 3.991 -15.489 -4.332 1.00 96.06 179 GLY A N 1
ATOM 1362 C CA . GLY A 1 179 ? 2.602 -15.063 -4.419 1.00 96.06 179 GLY A CA 1
ATOM 1363 C C . GLY A 1 179 ? 1.852 -15.733 -5.574 1.00 96.06 179 GLY A C 1
ATOM 1364 O O . GLY A 1 179 ? 2.379 -16.592 -6.294 1.00 96.06 179 GLY A O 1
ATOM 1365 N N . HIS A 1 180 ? 0.618 -15.300 -5.825 1.00 95.62 180 HIS A N 1
ATOM 1366 C CA . HIS A 1 180 ? -0.211 -15.789 -6.936 1.00 95.62 180 HIS A CA 1
ATOM 1367 C C . HIS A 1 180 ? -1.207 -14.737 -7.426 1.00 95.62 180 HIS A C 1
ATOM 1369 O O . HIS A 1 180 ? -1.488 -13.744 -6.768 1.00 95.62 180 HIS A O 1
ATOM 1375 N N . VAL A 1 181 ? -1.768 -14.971 -8.613 1.00 96.06 181 VAL A N 1
ATOM 1376 C CA . VAL A 1 181 ? -2.837 -14.129 -9.163 1.00 96.06 181 VAL A CA 1
ATOM 1377 C C . VAL A 1 181 ? -4.171 -14.560 -8.552 1.00 96.06 181 VAL A C 1
ATOM 1379 O O . VAL A 1 181 ? -4.532 -15.736 -8.642 1.00 96.06 181 VAL A O 1
ATOM 1382 N N . ALA A 1 182 ? -4.895 -13.626 -7.940 1.00 92.06 182 ALA A N 1
ATOM 1383 C CA . ALA A 1 182 ? -6.246 -13.851 -7.439 1.00 92.06 182 ALA A CA 1
ATOM 1384 C C . ALA A 1 182 ? -7.273 -13.875 -8.591 1.00 92.06 182 ALA A C 1
ATOM 1386 O O . ALA A 1 182 ? -7.098 -13.161 -9.583 1.00 92.06 182 ALA A O 1
ATOM 1387 N N . PRO A 1 183 ? -8.369 -14.654 -8.470 1.00 90.00 183 PRO A N 1
ATOM 1388 C CA . PRO A 1 183 ? -8.708 -15.573 -7.374 1.00 90.00 183 PRO A CA 1
ATOM 1389 C C . PRO A 1 183 ? -7.928 -16.907 -7.435 1.00 90.00 183 PRO A C 1
ATOM 1391 O O . PRO A 1 183 ? -7.616 -17.373 -8.535 1.00 90.00 183 PRO A O 1
ATOM 1394 N N . PRO A 1 184 ? -7.698 -17.600 -6.294 1.00 89.12 184 PRO A N 1
ATOM 1395 C CA . PRO A 1 184 ? -8.254 -17.352 -4.955 1.00 89.12 184 PRO A CA 1
ATOM 1396 C C . PRO A 1 184 ? -7.509 -16.275 -4.150 1.00 89.12 184 PRO A C 1
ATOM 1398 O O . PRO A 1 184 ? -6.323 -16.044 -4.363 1.00 89.12 184 PRO A O 1
ATOM 1401 N N . PHE A 1 185 ? -8.195 -15.676 -3.175 1.00 88.69 185 PHE A N 1
ATOM 1402 C CA . PHE A 1 185 ? -7.612 -14.715 -2.234 1.00 88.69 185 PHE A CA 1
ATOM 1403 C C . PHE A 1 185 ? -7.068 -15.409 -0.977 1.00 88.69 185 PHE A C 1
ATOM 1405 O O . PHE A 1 185 ? -7.644 -15.349 0.106 1.00 88.69 185 PHE A O 1
ATOM 1412 N N . ILE A 1 186 ? -5.996 -16.171 -1.162 1.00 90.50 186 ILE A N 1
ATOM 1413 C CA . ILE A 1 186 ? -5.132 -16.624 -0.062 1.00 90.50 186 ILE A CA 1
ATOM 1414 C C . ILE A 1 186 ? -3.974 -15.622 0.073 1.00 90.50 186 ILE A C 1
ATOM 1416 O O . ILE A 1 186 ? -3.638 -15.038 -0.954 1.00 90.50 186 ILE A O 1
ATOM 1420 N N . PRO A 1 187 ? -3.373 -15.422 1.262 1.00 93.75 187 PRO A N 1
ATOM 1421 C CA . PRO A 1 187 ? -2.336 -14.407 1.468 1.00 93.75 187 PRO A CA 1
ATOM 1422 C C . PRO A 1 187 ? -1.208 -14.435 0.437 1.00 93.75 187 PRO A C 1
ATOM 1424 O O . PRO A 1 187 ? -0.769 -15.521 0.043 1.00 93.75 187 PRO A O 1
ATOM 1427 N N . GLY A 1 188 ? -0.727 -13.256 0.038 1.00 95.69 188 GLY A N 1
ATOM 1428 C CA . GLY A 1 188 ? 0.300 -13.088 -0.989 1.00 95.69 188 GLY A CA 1
ATOM 1429 C C . GLY A 1 188 ? -0.289 -13.051 -2.395 1.00 95.69 188 GLY A C 1
ATOM 1430 O O . GLY A 1 188 ? 0.203 -13.731 -3.299 1.00 95.69 188 GLY A O 1
ATOM 1431 N N . TRP A 1 189 ? -1.370 -12.300 -2.597 1.00 95.81 189 TRP A N 1
ATOM 1432 C CA . TRP A 1 189 ? -2.089 -12.269 -3.869 1.00 95.81 189 TRP A CA 1
ATOM 1433 C C . TRP A 1 189 ? -1.952 -10.947 -4.626 1.00 95.81 189 TRP A C 1
ATOM 1435 O O . TRP A 1 189 ? -1.773 -9.878 -4.051 1.00 95.81 189 TRP A O 1
ATOM 1445 N N . ILE A 1 190 ? -2.059 -11.031 -5.954 1.00 96.19 190 ILE A N 1
ATOM 1446 C CA . ILE A 1 190 ? -2.236 -9.877 -6.836 1.00 96.19 190 ILE A CA 1
ATOM 1447 C C . ILE A 1 190 ? -3.533 -10.007 -7.624 1.00 96.19 190 ILE A C 1
ATOM 1449 O O . ILE A 1 190 ? -3.779 -11.025 -8.275 1.00 96.19 190 ILE A O 1
ATOM 1453 N N . MET A 1 191 ? -4.358 -8.966 -7.595 1.00 95.62 191 MET A N 1
ATOM 1454 C CA . MET A 1 191 ? -5.535 -8.845 -8.444 1.00 95.62 191 MET A CA 1
ATOM 1455 C C . MET A 1 191 ? -5.278 -7.790 -9.514 1.00 95.62 191 MET A C 1
ATOM 1457 O O . MET A 1 191 ? -4.995 -6.634 -9.205 1.00 95.62 191 MET A O 1
ATOM 1461 N N . VAL A 1 192 ? -5.366 -8.190 -10.781 1.00 96.38 192 VAL A N 1
ATOM 1462 C CA . VAL A 1 192 ? -5.220 -7.264 -11.907 1.00 96.38 192 VAL A CA 1
ATOM 1463 C C . VAL A 1 192 ? -6.594 -6.724 -12.267 1.00 96.38 192 VAL A C 1
ATOM 1465 O O . VAL A 1 192 ? -7.485 -7.503 -12.598 1.00 96.38 192 VAL A O 1
ATOM 1468 N N . VAL A 1 193 ? -6.741 -5.407 -12.207 1.00 95.88 193 VAL A N 1
ATOM 1469 C CA . VAL A 1 193 ? -7.953 -4.679 -12.596 1.00 95.88 193 VAL A CA 1
ATOM 1470 C C . VAL A 1 193 ? -7.671 -3.860 -13.848 1.00 95.88 193 VAL A C 1
ATOM 1472 O O . VAL A 1 193 ? -6.533 -3.463 -14.089 1.00 95.88 193 VAL A O 1
ATOM 1475 N N . ALA A 1 194 ? -8.676 -3.643 -14.685 1.00 96.00 194 ALA A N 1
ATOM 1476 C CA . ALA A 1 194 ? -8.522 -2.984 -15.974 1.00 96.00 194 ALA A CA 1
ATOM 1477 C C . ALA A 1 194 ? -8.259 -1.481 -15.848 1.00 96.00 194 ALA A C 1
ATOM 1479 O O . ALA A 1 194 ? -7.565 -0.920 -16.692 1.00 96.00 194 ALA A O 1
ATOM 1480 N N . ASP A 1 195 ? -8.818 -0.834 -14.825 1.00 96.12 195 ASP A N 1
ATOM 1481 C CA . ASP A 1 195 ? -8.754 0.612 -14.631 1.00 96.12 195 ASP A CA 1
ATOM 1482 C C . ASP A 1 195 ? -9.072 1.018 -13.178 1.00 96.12 195 ASP A C 1
ATOM 1484 O O . ASP A 1 195 ? -9.310 0.179 -12.302 1.00 96.12 195 ASP A O 1
ATOM 1488 N N . ALA A 1 196 ? -9.038 2.328 -12.920 1.00 97.44 196 ALA A N 1
ATOM 1489 C CA . ALA A 1 196 ? -9.340 2.911 -11.618 1.00 97.44 196 ALA A CA 1
ATOM 1490 C C . ALA A 1 196 ? -10.787 2.667 -11.163 1.00 97.44 196 ALA A C 1
ATOM 1492 O O . ALA A 1 196 ? -11.030 2.561 -9.962 1.00 97.44 196 ALA A O 1
ATOM 1493 N N . GLN A 1 197 ? -11.739 2.537 -12.094 1.00 98.00 197 GLN A N 1
ATOM 1494 C CA . GLN A 1 197 ? -13.126 2.247 -11.743 1.00 98.00 197 GLN A CA 1
ATOM 1495 C C . GLN A 1 197 ? -13.263 0.808 -11.249 1.00 98.00 197 GLN A C 1
ATOM 1497 O O . GLN A 1 197 ? -13.855 0.587 -10.200 1.00 98.00 197 GLN A O 1
ATOM 1502 N N . GLU A 1 198 ? -12.668 -0.168 -11.937 1.00 97.00 198 GLU A N 1
ATOM 1503 C CA . GLU A 1 198 ? -12.674 -1.555 -11.465 1.00 97.00 198 GLU A CA 1
ATOM 1504 C C . GLU A 1 198 ? -11.897 -1.705 -10.146 1.00 97.00 198 GLU A C 1
ATOM 1506 O O . GLU A 1 198 ? -12.295 -2.485 -9.279 1.00 97.00 198 GLU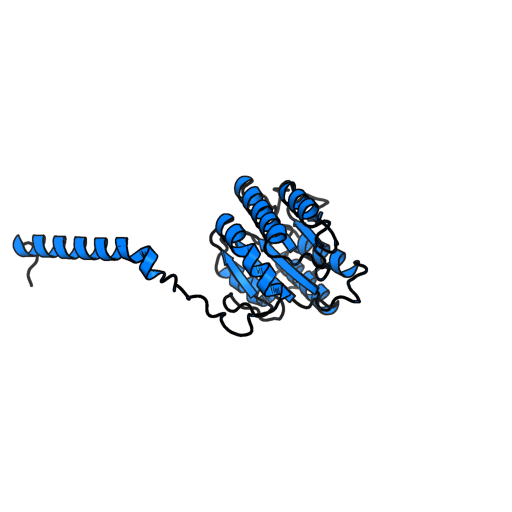 A O 1
ATOM 1511 N N . PHE A 1 199 ? -10.829 -0.926 -9.933 1.00 97.38 199 PHE A N 1
ATOM 1512 C CA . PHE A 1 199 ? -10.207 -0.823 -8.610 1.00 97.38 199 PHE A CA 1
ATOM 1513 C C . PHE A 1 199 ? -11.218 -0.359 -7.547 1.00 97.38 199 PHE A C 1
ATOM 1515 O O . PHE A 1 199 ? -11.382 -1.042 -6.532 1.00 97.38 199 PHE A O 1
ATOM 1522 N N . ALA A 1 200 ? -11.901 0.765 -7.785 1.00 96.50 200 ALA A N 1
ATOM 1523 C CA . ALA A 1 200 ? -12.856 1.356 -6.849 1.00 96.50 200 ALA A CA 1
ATOM 1524 C C . ALA A 1 200 ? -14.053 0.435 -6.570 1.00 96.50 200 ALA A C 1
ATOM 1526 O O . ALA A 1 200 ? -14.472 0.302 -5.424 1.00 96.50 200 ALA A O 1
ATOM 1527 N N . ASP A 1 201 ? -14.544 -0.269 -7.589 1.00 93.38 201 ASP A N 1
ATOM 1528 C CA . ASP A 1 201 ? -15.659 -1.211 -7.467 1.00 93.38 201 ASP A CA 1
ATOM 1529 C C . ASP A 1 201 ? -15.291 -2.455 -6.637 1.00 93.38 201 ASP A C 1
ATOM 1531 O O . ASP A 1 201 ? -16.170 -3.123 -6.096 1.00 93.38 201 ASP A O 1
ATOM 1535 N N . THR A 1 202 ? -13.999 -2.790 -6.535 1.00 93.19 202 THR A N 1
ATOM 1536 C CA . THR A 1 202 ? -13.538 -4.055 -5.937 1.00 93.19 202 THR A CA 1
ATOM 1537 C C . THR A 1 202 ? -12.772 -3.897 -4.627 1.00 93.19 202 THR A C 1
ATOM 1539 O O . THR A 1 202 ? -12.541 -4.890 -3.940 1.00 93.19 202 THR A O 1
ATOM 1542 N N . VAL A 1 203 ? -12.345 -2.689 -4.249 1.00 93.06 203 VAL A N 1
ATOM 1543 C CA . VAL A 1 203 ? -11.555 -2.476 -3.020 1.00 93.06 203 VAL A CA 1
ATOM 1544 C C . VAL A 1 203 ? -12.331 -2.824 -1.741 1.00 93.06 203 VAL A C 1
ATOM 1546 O O . VAL A 1 203 ? -11.736 -3.330 -0.791 1.00 93.06 203 VAL A O 1
ATOM 1549 N N . GLY A 1 204 ? -13.661 -2.679 -1.744 1.00 87.81 204 GLY A N 1
ATOM 1550 C CA . GLY A 1 204 ? -14.527 -3.112 -0.641 1.00 87.81 204 GLY A CA 1
ATOM 1551 C C . GLY A 1 204 ? -14.461 -4.618 -0.366 1.00 87.81 204 GLY A C 1
ATOM 1552 O O . GLY A 1 204 ? -14.183 -5.026 0.761 1.00 87.81 204 GLY A O 1
ATOM 1553 N N . GLU A 1 205 ? -14.618 -5.446 -1.405 1.00 84.88 205 GLU A N 1
ATOM 1554 C CA . GLU A 1 205 ? -14.526 -6.914 -1.289 1.00 84.88 205 GLU A CA 1
ATOM 1555 C C . GLU A 1 205 ? -13.152 -7.359 -0.756 1.00 84.88 205 GLU A C 1
ATOM 1557 O O . GLU A 1 205 ? -13.034 -8.366 -0.058 1.00 84.88 205 GLU A O 1
ATOM 1562 N N . LYS A 1 206 ? -12.096 -6.591 -1.041 1.00 82.69 206 LYS A N 1
ATOM 1563 C CA . LYS A 1 206 ? -10.732 -6.898 -0.588 1.00 82.69 206 LYS A CA 1
ATOM 1564 C C . LYS A 1 206 ? -10.536 -6.634 0.892 1.00 82.69 206 LYS A C 1
ATOM 1566 O O . LYS A 1 206 ? -9.871 -7.428 1.550 1.00 82.69 206 LYS A O 1
ATOM 1571 N N . PHE A 1 207 ? -11.109 -5.557 1.429 1.00 86.19 207 PHE A N 1
ATOM 1572 C CA . PHE A 1 207 ? -11.082 -5.332 2.874 1.00 86.19 207 PHE A CA 1
ATOM 1573 C C . PHE A 1 207 ? -11.722 -6.504 3.611 1.00 86.19 207 PHE A C 1
ATOM 1575 O O . PHE A 1 207 ? -11.109 -7.035 4.534 1.00 86.19 207 PHE A O 1
ATOM 1582 N N . GLU A 1 208 ? -12.880 -6.976 3.152 1.00 85.38 208 GLU A N 1
ATOM 1583 C CA . GLU A 1 208 ? -13.543 -8.150 3.733 1.00 85.38 208 GLU A CA 1
ATOM 1584 C C . GLU A 1 208 ? -12.640 -9.390 3.680 1.00 85.38 208 GLU A C 1
ATOM 1586 O O . GLU A 1 208 ? -12.411 -10.037 4.699 1.00 85.38 208 GLU A O 1
ATOM 1591 N N . VAL A 1 209 ? -12.046 -9.674 2.519 1.00 82.56 209 VAL A N 1
ATOM 1592 C CA . VAL A 1 209 ? -11.121 -10.800 2.319 1.00 82.56 209 VAL A CA 1
ATOM 1593 C C . VAL A 1 209 ? -9.896 -10.735 3.236 1.00 82.56 209 VAL A C 1
ATOM 1595 O O . VAL A 1 209 ? -9.528 -11.741 3.846 1.00 82.56 209 VAL A O 1
ATOM 1598 N N . VAL A 1 210 ? -9.246 -9.574 3.337 1.00 82.12 210 VAL A N 1
ATOM 1599 C CA . VAL A 1 210 ? -8.030 -9.405 4.144 1.00 82.12 210 VAL A CA 1
ATOM 1600 C C . VAL A 1 210 ? -8.351 -9.565 5.630 1.00 82.12 210 VAL A C 1
ATOM 1602 O O . VAL A 1 210 ? -7.586 -10.203 6.361 1.00 82.12 210 VAL A O 1
ATOM 1605 N N . ILE A 1 211 ? -9.484 -9.019 6.076 1.00 82.62 211 ILE A N 1
ATOM 1606 C CA . ILE A 1 211 ? -9.868 -8.958 7.489 1.00 82.62 211 ILE A CA 1
ATOM 1607 C C . ILE A 1 211 ? -10.446 -10.291 7.972 1.00 82.62 211 ILE A C 1
ATOM 1609 O O . ILE A 1 211 ? -10.028 -10.797 9.013 1.00 82.62 211 ILE A O 1
ATOM 1613 N N . GLU A 1 212 ? -11.373 -10.885 7.222 1.00 74.94 212 GLU A N 1
ATOM 1614 C CA . GLU A 1 212 ? -12.074 -12.114 7.618 1.00 74.94 212 GLU A CA 1
ATOM 1615 C C . GLU A 1 212 ? -11.329 -13.395 7.194 1.00 74.94 212 GLU A C 1
ATOM 1617 O O . GLU A 1 212 ? -11.603 -14.481 7.715 1.00 74.94 212 GLU A O 1
ATOM 1622 N N . GLY A 1 213 ? -10.351 -13.278 6.288 1.00 57.66 213 GLY A N 1
ATOM 1623 C CA . GLY A 1 213 ? -9.700 -14.405 5.621 1.00 57.66 213 GLY A CA 1
ATOM 1624 C C . GLY A 1 213 ? -10.517 -14.928 4.429 1.00 57.66 213 GLY A C 1
ATOM 1625 O O . GLY A 1 213 ? -11.641 -14.482 4.188 1.00 57.66 213 GLY A O 1
ATOM 1626 N N . PRO A 1 214 ? -9.985 -15.888 3.643 1.00 51.81 214 PRO A N 1
ATOM 1627 C CA . PRO A 1 214 ? -10.724 -16.454 2.521 1.00 51.81 214 PRO A CA 1
ATOM 1628 C C . PRO A 1 214 ? -12.048 -17.043 3.028 1.00 51.81 214 PRO A C 1
ATOM 1630 O O . PRO A 1 214 ? -12.036 -17.788 4.012 1.00 51.81 214 PRO A O 1
ATOM 1633 N N . PRO A 1 215 ? -13.185 -16.769 2.365 1.00 46.69 215 PRO A N 1
ATOM 1634 C CA . PRO A 1 215 ? -14.489 -17.189 2.864 1.00 46.69 215 PRO A CA 1
ATOM 1635 C C . PRO A 1 215 ? -14.508 -18.706 3.125 1.00 46.69 215 PRO A C 1
ATOM 1637 O O . PRO A 1 215 ? -14.192 -19.501 2.235 1.00 46.69 215 PRO A O 1
ATOM 1640 N N . GLU A 1 216 ? -14.898 -19.129 4.342 1.00 39.84 216 GLU A N 1
ATOM 1641 C CA . GLU A 1 216 ? -14.829 -20.533 4.818 1.00 39.84 216 GLU A CA 1
ATOM 1642 C C . GLU A 1 216 ? -15.632 -21.543 3.965 1.00 39.84 216 GLU A C 1
ATOM 1644 O O . GLU A 1 216 ? -15.521 -22.762 4.128 1.00 39.84 216 GLU A O 1
ATOM 1649 N N . LYS A 1 217 ? -16.453 -21.045 3.043 1.00 35.66 217 LYS A N 1
ATOM 1650 C CA . LYS A 1 217 ? -17.070 -21.713 1.892 1.00 35.66 217 LYS A CA 1
ATOM 1651 C C . LYS A 1 217 ? -17.410 -20.612 0.888 1.00 35.66 217 LYS A C 1
ATOM 1653 O O . LYS A 1 217 ? -17.701 -19.506 1.338 1.00 35.66 217 LYS A O 1
ATOM 1658 N N . PRO A 1 218 ? -17.496 -20.894 -0.429 1.00 34.03 218 PRO A N 1
ATOM 1659 C CA . PRO A 1 218 ? -18.188 -19.979 -1.328 1.00 34.03 218 PRO A CA 1
ATOM 1660 C C . PRO A 1 218 ? -19.580 -19.759 -0.737 1.00 34.03 218 PRO A C 1
ATOM 1662 O O . PRO A 1 218 ? -20.374 -20.703 -0.636 1.00 34.03 218 PRO A O 1
ATOM 1665 N N . VAL A 1 219 ? -19.823 -18.551 -0.230 1.00 39.53 219 VAL A N 1
ATOM 1666 C CA . VAL A 1 219 ? -21.100 -18.194 0.370 1.00 39.53 219 VAL A CA 1
ATOM 1667 C C . VAL A 1 219 ? -22.121 -18.430 -0.728 1.00 39.53 219 VAL A C 1
ATOM 1669 O O . VAL A 1 219 ? -21.982 -17.927 -1.840 1.00 39.53 219 VAL A O 1
ATOM 1672 N N . GLY A 1 220 ? -23.096 -19.293 -0.455 1.00 41.53 220 GLY A N 1
ATOM 1673 C CA . GLY A 1 220 ? -24.196 -19.572 -1.364 1.00 41.53 220 GLY A CA 1
ATOM 1674 C C . GLY A 1 220 ? -25.086 -18.343 -1.529 1.00 41.53 220 GLY A C 1
ATOM 1675 O O . GLY A 1 220 ? -26.201 -18.324 -1.025 1.00 41.53 220 GLY A O 1
ATOM 1676 N N . GLY A 1 221 ? -24.596 -17.336 -2.241 1.00 33.03 221 GLY A N 1
ATOM 1677 C CA . GLY A 1 221 ? -25.349 -16.432 -3.093 1.00 33.03 221 GLY A CA 1
ATOM 1678 C C . GLY A 1 221 ? -25.019 -16.834 -4.525 1.00 33.03 221 GLY A C 1
ATOM 1679 O O . GLY A 1 221 ? -23.924 -17.322 -4.790 1.00 33.03 221 GLY A O 1
ATOM 1680 N N . ALA A 1 222 ? -25.984 -16.761 -5.437 1.00 32.56 222 ALA A N 1
ATOM 1681 C CA . ALA A 1 222 ? -25.800 -17.235 -6.801 1.00 32.56 222 ALA A CA 1
ATOM 1682 C C . ALA A 1 222 ? -24.494 -16.693 -7.401 1.00 32.56 222 ALA A C 1
ATOM 1684 O O . ALA A 1 222 ? -24.370 -15.499 -7.655 1.00 32.56 222 ALA A O 1
ATOM 1685 N N . VAL A 1 223 ? -23.554 -17.602 -7.673 1.00 31.50 223 VAL A N 1
ATOM 1686 C CA . VAL A 1 223 ? -22.544 -17.396 -8.701 1.00 31.50 223 VAL A CA 1
ATOM 1687 C C . VAL A 1 223 ? -23.357 -17.152 -9.964 1.00 31.50 223 VAL A C 1
ATOM 1689 O O . VAL A 1 223 ? -23.853 -18.094 -10.582 1.00 31.50 223 VAL A O 1
ATOM 1692 N N . PHE A 1 224 ? -23.577 -15.892 -10.328 1.00 30.88 224 PHE A N 1
ATOM 1693 C CA . PHE A 1 224 ? -23.710 -15.603 -11.737 1.00 30.88 224 PHE A CA 1
ATOM 1694 C C . PHE A 1 224 ? -22.296 -15.801 -12.247 1.00 30.88 224 PHE A C 1
ATOM 1696 O O . PHE A 1 224 ? -21.431 -14.992 -11.916 1.00 30.88 224 PHE A O 1
ATOM 1703 N N . PRO A 1 225 ? -21.997 -16.884 -12.986 1.00 30.53 225 PRO A N 1
ATOM 1704 C CA . PRO A 1 225 ? -20.797 -16.837 -13.780 1.00 30.53 225 PRO A CA 1
ATOM 1705 C C . PRO A 1 225 ? -20.966 -15.572 -14.616 1.00 30.53 225 PRO A C 1
ATOM 1707 O O . PRO A 1 225 ? -21.880 -15.505 -15.448 1.00 30.53 225 PRO A O 1
ATOM 1710 N N . ILE A 1 226 ? -20.116 -14.565 -14.402 1.00 40.97 226 ILE A N 1
ATOM 1711 C CA . ILE A 1 226 ? -19.772 -13.676 -15.500 1.00 40.97 226 ILE A CA 1
ATOM 1712 C C . ILE A 1 226 ? -19.099 -14.616 -16.480 1.00 40.97 226 ILE A C 1
ATOM 1714 O O . ILE A 1 226 ? -17.903 -14.891 -16.466 1.00 40.97 226 ILE A O 1
ATOM 1718 N N . ASN A 1 227 ? -19.945 -15.243 -17.281 1.00 35.06 227 ASN A N 1
ATOM 1719 C CA . ASN A 1 227 ? -19.518 -15.946 -18.439 1.00 35.06 227 ASN A CA 1
ATOM 1720 C C . ASN A 1 227 ? -18.938 -14.813 -19.273 1.00 35.06 227 ASN A C 1
ATOM 1722 O O . ASN A 1 227 ? -19.679 -13.960 -19.758 1.00 35.06 227 ASN A O 1
ATOM 1726 N N . VAL A 1 228 ? -17.618 -14.749 -19.400 1.00 40.84 228 VAL A N 1
ATOM 1727 C CA . VAL A 1 228 ? -16.977 -13.787 -20.304 1.00 40.84 228 VAL A CA 1
ATOM 1728 C C . VAL A 1 228 ? -17.549 -13.984 -21.725 1.00 40.84 228 VAL A C 1
ATOM 1730 O O . VAL A 1 228 ? -17.653 -13.047 -22.514 1.00 40.84 228 VAL A O 1
ATOM 1733 N N . PHE A 1 229 ? -18.105 -15.174 -22.010 1.00 39.91 229 PHE A N 1
ATOM 1734 C CA . PHE A 1 229 ? -18.940 -15.429 -23.179 1.00 39.91 229 PHE A CA 1
ATOM 1735 C C . PHE A 1 229 ? -20.347 -14.816 -23.151 1.00 39.91 229 PHE A C 1
ATOM 1737 O O . PHE A 1 229 ? -20.871 -14.612 -24.226 1.00 39.91 229 PHE A O 1
ATOM 1744 N N . ALA A 1 230 ? -20.994 -14.505 -22.025 1.00 44.25 230 ALA A N 1
ATOM 1745 C CA . ALA A 1 230 ? -22.302 -13.829 -21.993 1.00 44.25 230 ALA A CA 1
ATOM 1746 C C . ALA A 1 230 ? -22.206 -12.320 -22.273 1.00 44.25 230 ALA A C 1
ATOM 1748 O O . ALA A 1 230 ? -23.110 -11.772 -22.902 1.00 44.25 230 ALA A O 1
ATOM 1749 N N . VAL A 1 231 ? -21.104 -11.667 -21.891 1.00 44.16 231 VAL A N 1
ATOM 1750 C CA . VAL A 1 231 ? -20.859 -10.248 -22.217 1.00 44.16 231 VAL A CA 1
ATOM 1751 C C . VAL A 1 231 ? -20.370 -10.097 -23.672 1.00 44.16 231 VAL A C 1
ATOM 1753 O O . VAL A 1 231 ? -20.743 -9.149 -24.360 1.00 44.16 231 VAL A O 1
ATOM 1756 N N . ALA A 1 232 ? -19.648 -11.095 -24.206 1.00 41.94 232 ALA A N 1
ATOM 1757 C CA . ALA A 1 232 ? -19.214 -11.140 -25.611 1.00 41.94 232 ALA A CA 1
ATOM 1758 C C . ALA A 1 232 ? -20.186 -11.862 -26.584 1.00 41.94 232 ALA A C 1
ATOM 1760 O O . ALA A 1 232 ? -20.046 -11.743 -27.807 1.00 41.94 232 ALA A O 1
ATOM 1761 N N . ALA A 1 233 ? -21.183 -12.608 -26.088 1.00 45.12 233 ALA A N 1
ATOM 1762 C CA . ALA A 1 233 ? -22.082 -13.442 -26.905 1.00 45.12 233 ALA A CA 1
ATOM 1763 C C . ALA A 1 233 ? -22.935 -12.677 -27.921 1.00 45.12 233 ALA A C 1
ATOM 1765 O O . ALA A 1 233 ? -23.077 -13.192 -29.035 1.00 45.12 233 ALA A O 1
ATOM 1766 N N . PRO A 1 234 ? -23.509 -11.493 -27.616 1.00 43.06 234 PRO A N 1
ATOM 1767 C CA . PRO A 1 234 ? -24.373 -10.818 -28.581 1.00 43.06 234 PRO A CA 1
ATOM 1768 C C . PRO A 1 234 ? -23.615 -10.468 -29.867 1.00 43.06 234 PRO A C 1
ATOM 1770 O O . PRO A 1 234 ? -24.139 -10.635 -30.968 1.00 43.06 234 PRO A O 1
ATOM 1773 N N . TRP A 1 235 ? -22.349 -10.063 -29.736 1.00 44.66 235 TRP A N 1
ATOM 1774 C CA . TRP A 1 235 ? -21.517 -9.639 -30.859 1.00 44.66 235 TRP A CA 1
ATOM 1775 C C . TRP A 1 235 ? -20.887 -10.817 -31.606 1.00 44.66 235 TRP A C 1
ATOM 1777 O O . TRP A 1 235 ? -20.861 -10.805 -32.837 1.00 44.66 235 TRP A O 1
ATOM 1787 N N . MET A 1 236 ? -20.460 -11.877 -30.907 1.00 42.16 236 MET A N 1
ATOM 1788 C CA . MET A 1 236 ? -19.910 -13.068 -31.569 1.00 42.16 236 MET A CA 1
ATOM 1789 C C . MET A 1 236 ? -20.966 -13.866 -32.348 1.00 42.16 236 MET A C 1
ATOM 1791 O O . MET A 1 236 ? -20.685 -14.311 -33.462 1.00 42.16 236 MET A O 1
ATOM 1795 N N . LEU A 1 237 ? -22.197 -13.999 -31.836 1.00 42.84 237 LEU A N 1
ATOM 1796 C CA . LEU A 1 237 ? -23.296 -14.634 -32.581 1.00 42.84 237 LEU A CA 1
ATOM 1797 C C . LEU A 1 237 ? -23.746 -13.784 -33.776 1.00 42.84 237 LEU A C 1
ATOM 1799 O O . LEU A 1 237 ? -24.008 -14.335 -34.847 1.00 42.84 237 LEU A O 1
ATOM 1803 N N . ALA A 1 238 ? -23.786 -12.455 -33.630 1.00 47.12 238 ALA A N 1
ATOM 1804 C CA . ALA A 1 238 ? -24.081 -11.550 -34.740 1.00 47.12 238 ALA A CA 1
ATOM 1805 C C . ALA A 1 238 ? -23.005 -11.620 -35.840 1.00 47.12 238 ALA A C 1
ATOM 1807 O O . ALA A 1 238 ? -23.345 -11.685 -37.023 1.00 47.12 238 ALA A O 1
ATOM 1808 N N . ALA A 1 239 ? -21.722 -11.686 -35.468 1.00 48.75 239 ALA A N 1
ATOM 1809 C CA . ALA A 1 239 ? -20.617 -11.840 -36.412 1.00 48.75 239 ALA A CA 1
ATOM 1810 C C . ALA A 1 239 ? -20.668 -13.193 -37.144 1.00 48.75 239 ALA A C 1
ATOM 1812 O O . ALA A 1 239 ? -20.535 -13.234 -38.369 1.00 48.75 239 ALA A O 1
ATOM 1813 N N . LEU A 1 240 ? -20.945 -14.295 -36.436 1.00 40.31 240 LEU A N 1
ATOM 1814 C CA . LEU A 1 240 ? -21.073 -15.617 -37.057 1.00 40.31 240 LEU A CA 1
ATOM 1815 C C . LEU A 1 240 ? -22.287 -15.691 -38.000 1.00 40.31 240 LEU A C 1
ATOM 1817 O O . LEU A 1 240 ? -22.176 -16.217 -39.106 1.00 40.31 240 LEU A O 1
ATOM 1821 N N . ALA A 1 241 ? -23.432 -15.120 -37.611 1.00 50.03 241 ALA A N 1
ATOM 1822 C CA . ALA A 1 241 ? -24.627 -15.062 -38.455 1.00 50.03 241 ALA A CA 1
ATOM 1823 C C . ALA A 1 241 ? -24.414 -14.192 -39.706 1.00 50.03 241 ALA A C 1
ATOM 1825 O O . ALA A 1 241 ? -24.860 -14.563 -40.795 1.00 50.03 241 ALA A O 1
ATOM 1826 N N . ALA A 1 242 ? -23.691 -13.073 -39.583 1.00 50.28 242 ALA A N 1
ATOM 1827 C CA . ALA A 1 242 ? -23.325 -12.228 -40.717 1.00 50.28 242 ALA A CA 1
ATOM 1828 C C . ALA A 1 242 ? -22.397 -12.963 -41.699 1.00 50.28 242 ALA A C 1
ATOM 1830 O O . ALA A 1 242 ? -22.621 -12.905 -42.909 1.00 50.28 242 ALA A O 1
ATOM 1831 N N . ILE A 1 243 ? -21.412 -13.714 -41.194 1.00 52.97 243 ILE A N 1
ATOM 1832 C CA . ILE A 1 243 ? -20.500 -14.520 -42.019 1.00 52.97 243 ILE A CA 1
ATOM 1833 C C . ILE A 1 243 ? -21.258 -15.656 -42.718 1.00 52.97 243 ILE A C 1
ATOM 1835 O O . ILE A 1 243 ? -21.117 -15.831 -43.928 1.00 52.97 243 ILE A O 1
ATOM 1839 N N . VAL A 1 244 ? -22.122 -16.388 -42.008 1.00 57.38 244 VAL A N 1
ATOM 1840 C CA . VAL A 1 244 ? -22.917 -17.480 -42.595 1.00 57.38 244 VAL A CA 1
ATOM 1841 C C . VAL A 1 244 ? -23.902 -16.955 -43.644 1.00 57.38 244 VAL A C 1
ATOM 1843 O O . VAL A 1 244 ? -24.025 -17.553 -44.715 1.00 57.38 244 VAL A O 1
ATOM 1846 N N . MET A 1 245 ? -24.560 -15.813 -43.406 1.00 54.00 245 MET A N 1
ATOM 1847 C CA . MET A 1 245 ? -25.418 -15.190 -44.421 1.00 54.00 245 MET A CA 1
ATOM 1848 C C . MET A 1 245 ? -24.625 -14.695 -45.632 1.00 54.00 245 MET A C 1
ATOM 1850 O O . MET A 1 245 ? -25.069 -14.905 -46.761 1.00 54.00 245 MET A O 1
ATOM 1854 N N . ALA A 1 246 ? -23.452 -14.089 -45.437 1.00 53.56 246 ALA A N 1
ATOM 1855 C CA . ALA A 1 246 ? -22.598 -13.660 -46.542 1.00 53.56 246 ALA A CA 1
ATOM 1856 C C . ALA A 1 246 ? -22.146 -14.854 -47.400 1.00 53.56 246 ALA A C 1
ATOM 1858 O O . ALA A 1 246 ? -22.274 -14.813 -48.624 1.00 53.56 246 ALA A O 1
ATOM 1859 N N . VAL A 1 247 ? -21.711 -15.951 -46.770 1.00 58.75 247 VAL A N 1
ATOM 1860 C CA . VAL A 1 247 ? -21.317 -17.189 -47.462 1.00 58.75 247 VAL A CA 1
ATOM 1861 C C . VAL A 1 247 ? -22.505 -17.817 -48.196 1.00 58.75 247 VAL A C 1
ATOM 1863 O O . VAL A 1 247 ? -22.374 -18.175 -49.365 1.00 58.75 247 VAL A O 1
ATOM 1866 N N . TRP A 1 248 ? -23.690 -17.880 -47.580 1.00 60.88 248 TRP A N 1
ATOM 1867 C CA . TRP A 1 248 ? -24.893 -18.405 -48.235 1.00 60.88 248 TRP A CA 1
ATOM 1868 C C . TRP A 1 248 ? -25.324 -17.561 -49.444 1.00 60.88 248 TRP A C 1
ATOM 1870 O O . TRP A 1 248 ? -25.663 -18.109 -50.496 1.00 60.88 248 TRP A O 1
ATOM 1880 N N . ILE A 1 249 ? -25.267 -16.228 -49.341 1.00 65.38 249 ILE A N 1
ATOM 1881 C CA . ILE A 1 249 ? -25.557 -15.317 -50.459 1.00 65.38 249 ILE A CA 1
ATOM 1882 C C . ILE A 1 249 ? -24.545 -15.516 -51.594 1.00 65.38 249 ILE A C 1
ATOM 1884 O O . ILE A 1 249 ? -24.939 -15.556 -52.762 1.00 65.38 249 ILE A O 1
ATOM 1888 N N . LEU A 1 250 ? -23.258 -15.670 -51.270 1.00 55.41 250 LEU A N 1
ATOM 1889 C CA . LEU A 1 250 ? -22.197 -15.898 -52.253 1.00 55.41 250 LEU A CA 1
ATOM 1890 C C . LEU A 1 250 ? -22.334 -17.263 -52.945 1.00 55.41 250 LEU A C 1
ATOM 1892 O O . LEU A 1 250 ? -22.196 -17.333 -54.166 1.00 55.41 250 LEU A O 1
ATOM 1896 N N . MET A 1 251 ? -22.699 -18.317 -52.209 1.00 64.12 251 MET A N 1
ATOM 1897 C CA . MET A 1 251 ? -23.002 -19.641 -52.769 1.00 64.12 251 MET A CA 1
ATOM 1898 C C . MET A 1 251 ? -24.235 -19.607 -53.680 1.00 64.12 251 MET A C 1
ATOM 1900 O O . MET A 1 251 ? -24.186 -20.090 -54.808 1.00 64.12 251 MET A O 1
ATOM 1904 N N . LYS A 1 252 ? -25.332 -18.967 -53.253 1.00 63.22 252 LYS A N 1
ATOM 1905 C CA . LYS A 1 252 ? -26.562 -18.870 -54.061 1.00 63.22 252 LYS A CA 1
ATOM 1906 C C . LYS A 1 252 ? -26.371 -18.040 -55.336 1.00 63.22 252 LYS A C 1
ATOM 1908 O O . LYS A 1 252 ? -27.088 -18.240 -56.314 1.00 63.22 252 LYS A O 1
ATOM 1913 N N . ARG A 1 253 ? -25.417 -17.104 -55.327 1.00 67.44 253 ARG A N 1
ATOM 1914 C CA . ARG A 1 253 ? -25.026 -16.300 -56.495 1.00 67.44 253 ARG A CA 1
ATOM 1915 C C . ARG A 1 253 ? -23.911 -16.934 -57.342 1.00 67.44 253 ARG A C 1
ATOM 1917 O O . ARG A 1 253 ? -23.534 -16.339 -58.344 1.00 67.44 253 ARG A O 1
ATOM 1924 N N . GLY A 1 254 ? -23.428 -18.129 -56.984 1.00 61.88 254 GLY A N 1
ATOM 1925 C CA . GLY A 1 254 ? -22.468 -18.904 -57.779 1.00 61.88 254 GLY A CA 1
ATOM 1926 C C . GLY A 1 254 ? -21.012 -18.437 -57.683 1.00 61.88 254 GLY A C 1
ATOM 1927 O O . GLY A 1 254 ? -20.217 -18.763 -58.558 1.00 61.88 254 GLY A O 1
ATOM 1928 N N . TYR A 1 255 ? -20.653 -17.668 -56.650 1.00 58.97 255 TYR A N 1
ATOM 1929 C CA . TYR A 1 255 ? -19.291 -17.145 -56.470 1.00 58.97 255 TYR A CA 1
ATOM 1930 C C . TYR A 1 255 ? -18.357 -18.096 -55.707 1.00 58.97 255 TYR A C 1
ATOM 1932 O O . TYR A 1 255 ? -17.144 -17.910 -55.753 1.00 58.97 255 TYR A O 1
ATOM 1940 N N . ILE A 1 256 ? -18.899 -19.103 -55.013 1.00 54.97 256 ILE A N 1
ATOM 1941 C CA . ILE A 1 256 ? -18.130 -20.097 -54.250 1.00 54.97 256 ILE A CA 1
ATOM 1942 C C . ILE A 1 256 ? -18.671 -21.487 -54.606 1.00 54.97 256 ILE A C 1
ATOM 1944 O O . ILE A 1 256 ? -19.876 -21.719 -54.502 1.00 54.97 256 ILE A O 1
ATOM 1948 N N . TRP A 1 257 ? -17.789 -22.386 -55.049 1.00 55.44 257 TRP A N 1
ATOM 1949 C CA . TRP A 1 257 ? -18.104 -23.779 -55.387 1.00 55.44 257 TRP A CA 1
ATOM 1950 C C . TRP A 1 257 ? -17.898 -24.668 -54.152 1.00 55.44 257 TRP A C 1
ATOM 1952 O O . TRP A 1 257 ? -16.940 -24.447 -53.412 1.00 55.44 257 TRP A O 1
ATOM 1962 N N . SER A 1 258 ? -18.802 -25.626 -53.917 1.00 54.31 258 SER A N 1
ATOM 1963 C CA . SER A 1 258 ? -18.665 -26.649 -52.865 1.00 54.31 258 SER A CA 1
ATOM 1964 C C . SER A 1 258 ? -17.647 -27.717 -53.236 1.00 54.31 258 SER A C 1
ATOM 1966 O O . SER A 1 258 ? -17.731 -28.164 -54.405 1.00 54.31 258 SER A O 1
#

pLDDT: mean 87.6, std 19.43, range [30.53, 98.88]

Foldseek 3Di:
DQEELAQVQDQVLQLLQLLLVLVLLVPFADQCQLDFDWYKYAHADPPDRIDTQDDSDRHHPVCSNVRSVSSSPDGRRHHAGLPLSRLLVLLVRCLPDPCNVVRPAAEAEYEDQDDHDDDPPLDPDDDPPPPDDHSLRSLLSSQVVSVVVGHQAYEYEHEQHDPVVVCSCQQRHTPPPNAEDDVVPAGRYYDYDDGSNSSSVCVNVVSNCVSVPGPPDPPPDDPPPPPVCVVVVVVVVVVVVVVVVVVVVCVVVPNDDD

Radius of gyration: 22.3 Å; chains: 1; bounding box: 50×42×78 Å